Protein AF-0000000084397991 (afdb_homodimer)

Secondary structure (DSSP, 8-state):
--------S--SEEEEEEE-B-TTS-HHHHHHHIIIIIHHHHTTSTTEEEEEEEEBPPGGG--S----SS---EEEEEEES-HHHHHHHHTSHHHHHHHHHHHHHB-TTT-EEEEE----EEESTT-SS------------/--------S--SEEEEEEE-B-TTS-HHHHHHHIIIIIHHHHTTSTTEEEEEEEEBPPGGG--S----SS---EEEEEEES-HHHHHHHHTSHHHHHHHHHHHHHB-TTT-EEEEE----EEESTT-SS------------

Nearest PDB structures (foldseek):
  3hf5-assembly2_C  TM=8.252E-01  e=3.319E-08  Pseudomonas reinekei
  3hfk-assembly1_D  TM=8.299E-01  e=4.250E-08  Pseudomonas reinekei
  3hfk-assembly1_A  TM=8.234E-01  e=8.924E-08  Pseudomonas reinekei
  2ifx-assembly1_A  TM=7.803E-01  e=1.533E-06  Cupriavidus necator
  1r6y-assembly1_A  TM=6.638E-01  e=1.161E-04  Escherichia coli

Solvent-accessible surface area (backbone atoms only — not comparable to full-atom values): 15473 Å² total; per-residue (Å²): 132,80,68,75,63,72,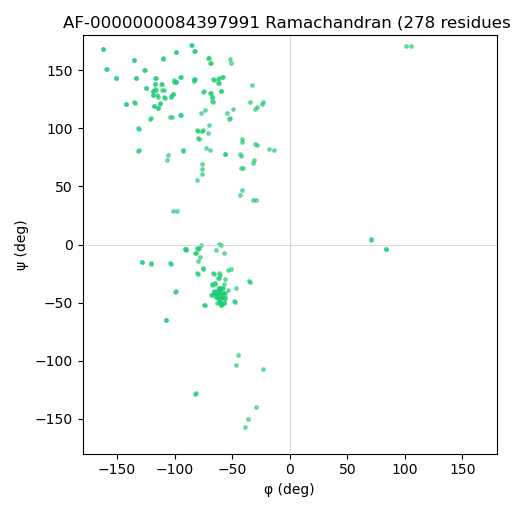62,81,81,76,59,49,32,26,37,37,36,40,33,18,55,24,86,90,50,53,70,68,58,39,49,53,44,46,68,49,58,50,40,60,37,55,76,57,29,55,52,50,41,34,39,36,40,26,45,42,52,58,64,88,72,47,79,74,76,50,48,61,94,67,87,63,43,31,37,34,41,41,30,16,57,24,65,66,34,43,54,52,17,57,72,31,74,45,24,50,53,36,50,55,52,43,61,69,45,29,33,72,90,67,43,26,37,40,54,25,38,80,55,57,53,45,47,50,86,57,49,61,89,69,57,58,57,86,63,74,85,71,72,81,126,131,80,68,76,64,73,68,76,80,73,60,46,31,26,39,37,36,40,33,18,55,24,87,89,49,52,70,67,58,40,49,52,43,47,68,49,57,52,41,59,37,55,77,56,29,55,49,50,40,33,40,37,39,26,45,41,51,60,63,90,70,46,78,75,77,44,49,60,96,67,86,63,42,32,37,35,42,41,30,17,58,24,64,67,35,43,53,51,18,57,71,32,74,44,24,49,52,36,49,55,51,43,61,68,46,30,32,72,89,69,43,29,35,38,53,24,38,78,57,57,57,47,45,50,87,51,52,60,90,69,58,59,57,86,61,79,84,71,73,80,127

Structure (mmCIF, N/CA/C/O backbone):
data_AF-0000000084397991-model_v1
#
loop_
_entity.id
_entity.type
_entity.pdbx_description
1 polymer 'EthD domain-containing protein'
#
loop_
_atom_site.group_PDB
_atom_site.id
_atom_site.type_symbol
_atom_site.label_atom_id
_atom_site.label_alt_id
_atom_site.label_comp_id
_atom_site.label_asym_id
_atom_site.label_entity_id
_atom_site.label_seq_id
_atom_site.pdbx_PDB_ins_code
_atom_site.Cartn_x
_atom_site.Cartn_y
_atom_site.Cartn_z
_atom_site.occupancy
_atom_site.B_iso_or_equiv
_atom_site.auth_seq_id
_atom_site.auth_comp_id
_atom_site.auth_asym_id
_atom_site.auth_atom_id
_atom_site.pdbx_PDB_model_num
ATOM 1 N N . MET A 1 1 ? 15.453 -5.633 -35.094 1 20.33 1 MET A N 1
ATOM 2 C CA . MET A 1 1 ? 14.273 -5.836 -34.25 1 20.33 1 MET A CA 1
ATOM 3 C C . MET A 1 1 ? 14.508 -5.32 -32.844 1 20.33 1 MET A C 1
ATOM 5 O O . MET A 1 1 ? 15.344 -5.855 -32.094 1 20.33 1 MET A O 1
ATOM 9 N N . SER A 1 2 ? 14.648 -4.078 -32.594 1 22.02 2 SER A N 1
ATOM 10 C CA . SER A 1 2 ? 15.133 -3.33 -31.438 1 22.02 2 SER A CA 1
ATOM 11 C C . SER A 1 2 ? 14.344 -3.686 -30.188 1 22.02 2 SER A C 1
ATOM 13 O O . SER A 1 2 ? 13.117 -3.531 -30.141 1 22.02 2 SER A O 1
ATOM 15 N N . PHE A 1 3 ? 14.648 -4.824 -29.609 1 22.44 3 PHE A N 1
ATOM 16 C CA . PHE A 1 3 ? 14.039 -5.254 -28.359 1 22.44 3 PHE A CA 1
ATOM 17 C C . PHE A 1 3 ? 13.922 -4.082 -27.391 1 22.44 3 PHE A C 1
ATOM 19 O O . PHE A 1 3 ? 14.852 -3.281 -27.266 1 22.44 3 PHE A O 1
ATOM 26 N N . LEU A 1 4 ? 12.867 -3.436 -27.516 1 28.11 4 LEU A N 1
ATOM 27 C CA . LEU A 1 4 ? 12.586 -2.385 -26.547 1 28.11 4 LEU A CA 1
ATOM 28 C C . LEU A 1 4 ? 13.18 -2.725 -25.188 1 28.11 4 LEU A C 1
ATOM 30 O O . LEU A 1 4 ? 12.867 -3.764 -24.609 1 28.11 4 LEU A O 1
ATOM 34 N N . THR A 1 5 ? 14.508 -2.627 -25.125 1 29.7 5 THR A N 1
ATOM 35 C CA . THR A 1 5 ? 15.219 -2.791 -23.875 1 29.7 5 THR A CA 1
ATOM 36 C C . THR A 1 5 ? 14.352 -2.342 -22.703 1 29.7 5 THR A C 1
ATOM 38 O O . THR A 1 5 ? 13.484 -1.478 -22.859 1 29.7 5 THR A O 1
ATOM 41 N N . CYS A 1 6 ? 14.031 -3.244 -21.859 1 29.73 6 CYS A N 1
ATOM 42 C CA . CYS A 1 6 ? 13.336 -3.016 -20.609 1 29.73 6 CYS A CA 1
ATOM 43 C C . CYS A 1 6 ? 13.633 -1.623 -20.062 1 29.73 6 CYS A C 1
ATOM 45 O O . CYS A 1 6 ? 14.789 -1.208 -20 1 29.73 6 CYS A O 1
ATOM 47 N N . PRO A 1 7 ? 12.961 -0.542 -20.422 1 35.34 7 PRO A N 1
ATOM 48 C CA . PRO A 1 7 ? 13.344 0.725 -19.797 1 35.34 7 PRO A CA 1
ATOM 49 C C . PRO A 1 7 ? 14.055 0.528 -18.453 1 35.34 7 PRO A C 1
ATOM 51 O O . PRO A 1 7 ? 13.844 -0.481 -17.781 1 35.34 7 PRO A O 1
ATOM 54 N N . PRO A 1 8 ? 15.281 1.007 -18.219 1 42.12 8 PRO A N 1
ATOM 55 C CA . PRO A 1 8 ? 15.938 0.715 -16.938 1 42.12 8 PRO A CA 1
ATOM 56 C C . PRO A 1 8 ? 14.953 0.645 -15.773 1 42.12 8 PRO A C 1
ATOM 58 O O . PRO A 1 8 ? 13.906 1.292 -15.805 1 42.12 8 PRO A O 1
ATOM 61 N N . PRO A 1 9 ? 14.812 -0.376 -15.008 1 48.25 9 PRO A N 1
ATOM 62 C CA . PRO A 1 9 ? 13.844 -0.637 -13.938 1 48.25 9 PRO A CA 1
ATOM 63 C C . PRO A 1 9 ? 13.25 0.644 -13.352 1 48.25 9 PRO A C 1
ATOM 65 O O . PRO A 1 9 ? 12.031 0.821 -13.352 1 48.25 9 PRO A O 1
ATOM 68 N N . ASN A 1 10 ? 13.672 1.154 -11.922 1 56.34 10 ASN A N 1
ATOM 69 C CA . ASN A 1 10 ? 13.047 1.811 -10.781 1 56.34 10 ASN A CA 1
ATOM 70 C C . ASN A 1 10 ? 12.93 3.318 -10.992 1 56.34 10 ASN A C 1
ATOM 72 O O . ASN A 1 10 ? 13.742 4.086 -10.469 1 56.34 10 ASN A O 1
ATOM 76 N N . ARG A 1 11 ? 12.336 3.766 -12.016 1 70.56 11 ARG A N 1
ATOM 77 C CA . ARG A 1 11 ? 12.281 5.203 -12.266 1 70.56 11 ARG A CA 1
ATOM 78 C C . ARG A 1 11 ? 11.719 5.949 -11.062 1 70.56 11 ARG A C 1
ATOM 80 O O . ARG A 1 11 ? 12.188 7.035 -10.719 1 70.56 11 ARG A O 1
ATOM 87 N N . PHE A 1 12 ? 10.805 5.426 -10.477 1 91.5 12 PHE A N 1
ATOM 88 C CA . PHE A 1 12 ? 10.164 6.117 -9.359 1 91.5 12 PHE A CA 1
ATOM 89 C C . PHE A 1 12 ? 10.766 5.684 -8.031 1 91.5 12 PHE A C 1
ATOM 91 O O . PHE A 1 12 ? 11.398 4.629 -7.945 1 91.5 12 PHE A O 1
ATOM 98 N N . PHE A 1 13 ? 10.828 6.602 -7.219 1 92 13 PHE A N 1
ATOM 99 C CA . PHE A 1 13 ? 11.109 6.27 -5.828 1 92 13 PHE A CA 1
ATOM 100 C C . PHE A 1 13 ? 9.82 6.137 -5.031 1 92 13 PHE A C 1
ATOM 102 O O . PHE A 1 13 ? 9.117 7.125 -4.801 1 92 13 PHE A O 1
ATOM 109 N N . THR A 1 14 ? 9.516 4.91 -4.609 1 93.75 14 THR A N 1
ATOM 110 C CA . THR A 1 14 ? 8.219 4.625 -4.004 1 93.75 14 THR A CA 1
ATOM 111 C C . THR A 1 14 ? 8.391 4.137 -2.568 1 93.75 14 THR A C 1
ATOM 113 O O . THR A 1 14 ? 9.234 3.291 -2.291 1 93.75 14 THR A O 1
ATOM 116 N N . LEU A 1 15 ? 7.578 4.738 -1.646 1 93.12 15 LEU A N 1
ATOM 117 C CA . LEU A 1 15 ? 7.551 4.352 -0.24 1 93.12 15 LEU A CA 1
ATOM 118 C C . LEU A 1 15 ? 6.137 3.988 0.197 1 93.12 15 LEU A C 1
ATOM 120 O O . LEU A 1 15 ? 5.176 4.664 -0.175 1 93.12 15 LEU A O 1
ATOM 124 N N . VAL A 1 16 ? 6.078 2.912 0.897 1 93.38 16 VAL A N 1
ATOM 125 C CA . VAL A 1 16 ? 4.867 2.594 1.649 1 93.38 16 VAL A CA 1
ATOM 126 C C . VAL A 1 16 ? 5.082 2.906 3.129 1 93.38 16 VAL A C 1
ATOM 128 O O . VAL A 1 16 ? 6.07 2.469 3.727 1 93.38 16 VAL A O 1
ATOM 131 N N . PHE A 1 17 ? 4.16 3.705 3.723 1 92.88 17 PHE A N 1
ATOM 132 C CA . PHE A 1 17 ? 4.207 4.004 5.148 1 92.88 17 PHE A CA 1
ATOM 133 C C . PHE A 1 17 ? 3.066 3.312 5.883 1 92.88 17 PHE A C 1
ATOM 135 O O . PHE A 1 17 ? 1.923 3.324 5.422 1 92.88 17 PHE A O 1
ATOM 142 N N . ILE A 1 18 ? 3.381 2.695 6.938 1 90.69 18 ILE A N 1
ATOM 143 C CA . ILE A 1 18 ? 2.396 2.211 7.898 1 90.69 18 ILE A CA 1
ATOM 144 C C . ILE A 1 18 ? 2.521 2.992 9.203 1 90.69 18 ILE A C 1
ATOM 146 O O . ILE A 1 18 ? 3.578 2.984 9.844 1 90.69 18 ILE A O 1
ATOM 150 N N . CYS A 1 19 ? 1.4 3.666 9.586 1 92.69 19 CYS A N 1
ATOM 151 C CA . CYS A 1 19 ? 1.533 4.641 10.664 1 92.69 19 CYS A CA 1
ATOM 152 C C . CYS A 1 19 ? 0.538 4.355 11.781 1 92.69 19 CYS A C 1
ATOM 154 O O . CYS A 1 19 ? -0.545 3.82 11.531 1 92.69 19 CYS A O 1
ATOM 156 N N . ARG A 1 20 ? 0.96 4.707 12.883 1 92 20 ARG A N 1
ATOM 157 C CA . ARG A 1 20 ? 0.127 4.652 14.086 1 92 20 ARG A CA 1
ATOM 158 C C . ARG A 1 20 ? -0.216 6.055 14.578 1 92 20 ARG A C 1
ATOM 160 O O . ARG A 1 20 ? 0.647 6.938 14.609 1 92 20 ARG A O 1
ATOM 167 N N . ARG A 1 21 ? -1.398 6.227 14.969 1 96.56 21 ARG A N 1
ATOM 168 C CA . ARG A 1 21 ? -1.838 7.535 15.438 1 96.56 21 ARG A CA 1
ATOM 169 C C . ARG A 1 21 ? -1.184 7.891 16.766 1 96.56 21 ARG A C 1
ATOM 171 O O . ARG A 1 21 ? -0.785 7 17.531 1 96.56 21 ARG A O 1
ATOM 178 N N . GLN A 1 22 ? -1.095 9.211 17.062 1 97.69 22 GLN A N 1
ATOM 179 C CA . GLN A 1 22 ? -0.738 9.68 18.391 1 97.69 22 GLN A CA 1
ATOM 180 C C . GLN A 1 22 ? -1.722 9.156 19.438 1 97.69 22 GLN A C 1
ATOM 182 O O . GLN A 1 22 ? -2.928 9.102 19.188 1 97.69 22 GLN A O 1
ATOM 187 N N .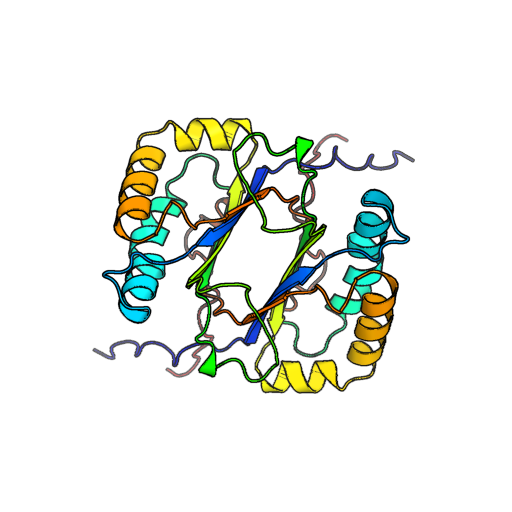 PRO A 1 23 ? -1.22 8.844 20.625 1 95.38 23 PRO A N 1
ATOM 188 C CA . PRO A 1 23 ? -2.074 8.242 21.656 1 95.38 23 PRO A CA 1
ATOM 189 C C . PRO A 1 23 ? -3.23 9.156 22.062 1 95.38 23 PRO A C 1
ATOM 191 O O . PRO A 1 23 ? -4.27 8.672 22.516 1 95.38 23 PRO A O 1
ATOM 194 N N . HIS A 1 24 ? -3.082 10.414 21.891 1 97.19 24 HIS A N 1
ATOM 195 C CA . HIS A 1 24 ? -4.117 11.328 22.359 1 97.19 24 HIS A CA 1
ATOM 196 C C . HIS A 1 24 ? -5.254 11.438 21.344 1 97.19 24 HIS A C 1
ATOM 198 O O . HIS A 1 24 ? -6.285 12.047 21.641 1 97.19 24 HIS A O 1
ATOM 204 N N . LEU A 1 25 ? -5.133 10.898 20.234 1 97.62 25 LEU A N 1
ATOM 205 C CA . LEU A 1 25 ? -6.18 10.891 19.219 1 97.62 25 LEU A CA 1
ATOM 206 C C . LEU A 1 25 ? -6.914 9.555 19.203 1 97.62 25 LEU A C 1
ATOM 208 O O . LEU A 1 25 ? -6.301 8.5 19.359 1 97.62 25 LEU A O 1
ATOM 212 N N . ASN A 1 26 ? -8.188 9.617 19.016 1 95 26 ASN A N 1
ATOM 213 C CA . ASN A 1 26 ? -8.875 8.383 18.656 1 95 26 ASN A CA 1
ATOM 214 C C . ASN A 1 26 ? -8.828 8.133 17.156 1 95 26 ASN A C 1
ATOM 216 O O . ASN A 1 26 ? -8.367 8.984 16.391 1 95 26 ASN A O 1
ATOM 220 N N . LYS A 1 27 ? -9.25 7 16.781 1 93 27 LYS A N 1
ATOM 221 C CA . LYS A 1 27 ? -9.109 6.57 15.398 1 93 27 LYS A CA 1
ATOM 222 C C . LYS A 1 27 ? -9.859 7.504 14.453 1 93 27 LYS A C 1
ATOM 224 O O . LYS A 1 27 ? -9.359 7.844 13.383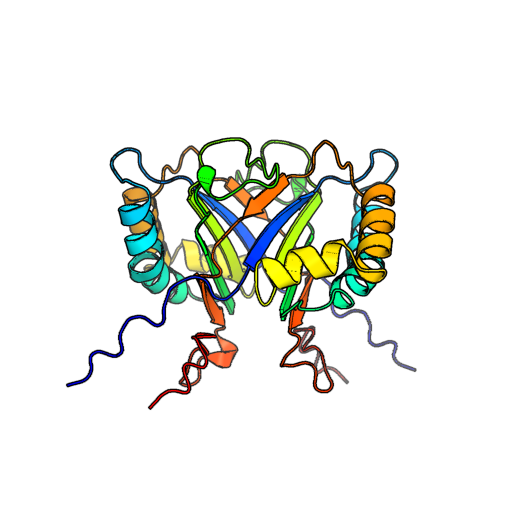 1 93 27 LYS A O 1
ATOM 229 N N . GLU A 1 28 ? -11.078 7.91 14.82 1 94.31 28 GLU A N 1
ATOM 230 C CA . GLU A 1 28 ? -11.883 8.789 13.977 1 94.31 28 GLU A CA 1
ATOM 231 C C . GLU A 1 28 ? -11.211 10.141 13.781 1 94.31 28 GLU A C 1
ATOM 233 O O . GLU A 1 28 ? -11.156 10.664 12.672 1 94.31 28 GLU A O 1
ATOM 238 N N . GLU A 1 29 ? -10.703 10.672 14.859 1 97.31 29 GLU A N 1
ATOM 239 C CA . GLU A 1 29 ? -9.992 11.945 14.797 1 97.31 29 GLU A CA 1
ATOM 240 C C . GLU A 1 29 ? -8.758 11.844 13.906 1 97.31 29 GLU A C 1
ATOM 242 O O . GLU A 1 29 ? -8.492 12.734 13.102 1 97.31 29 GLU A O 1
ATOM 247 N N . TYR A 1 30 ? -8.062 10.797 14.125 1 97.31 30 TYR A N 1
ATOM 248 C CA . TYR A 1 30 ? -6.879 10.57 13.312 1 97.31 30 TYR A CA 1
ATOM 249 C C . TYR A 1 30 ? -7.238 10.477 11.836 1 97.31 30 TYR A C 1
ATOM 251 O O . TYR A 1 30 ? -6.652 11.164 11 1 97.31 30 TYR A O 1
ATOM 259 N N . HIS A 1 31 ? -8.203 9.648 11.484 1 96.69 31 HIS A N 1
ATOM 260 C CA . HIS A 1 31 ? -8.57 9.43 10.086 1 96.69 31 HIS A CA 1
ATOM 261 C C . HIS A 1 31 ? -9.062 10.727 9.438 1 96.69 31 HIS A C 1
ATOM 263 O O . HIS A 1 31 ? -8.742 11 8.281 1 96.69 31 HIS A O 1
ATOM 269 N N . GLU A 1 32 ? -9.859 11.477 10.188 1 97.38 32 GLU A N 1
ATOM 270 C CA . GLU A 1 32 ? -10.344 12.734 9.633 1 97.38 32 GLU A CA 1
ATOM 271 C C . GLU A 1 32 ? -9.188 13.664 9.273 1 97.38 32 GLU A C 1
ATOM 273 O O . GLU A 1 32 ? -9.141 14.211 8.172 1 97.38 32 GLU A O 1
ATOM 278 N N . HIS A 1 33 ? -8.32 13.867 10.227 1 98.38 33 HIS A N 1
ATOM 279 C CA . HIS A 1 33 ? -7.156 14.719 9.992 1 98.38 33 HIS A CA 1
ATOM 280 C C . HIS A 1 33 ? -6.281 14.164 8.875 1 98.38 33 HIS A C 1
ATOM 282 O O . HIS A 1 33 ? -5.816 14.914 8.008 1 98.38 33 HIS A O 1
ATOM 288 N N . TYR A 1 34 ? -6.059 12.898 8.867 1 98.12 34 TYR A N 1
ATOM 289 C CA . TYR A 1 34 ? -5.25 12.164 7.902 1 98.12 34 TYR A CA 1
ATOM 290 C C . TYR A 1 34 ? -5.785 12.359 6.488 1 98.12 34 TYR A C 1
ATOM 292 O O . TYR A 1 34 ? -5.031 12.695 5.574 1 98.12 34 TYR A O 1
ATOM 300 N N . LEU A 1 35 ? -7.055 12.258 6.293 1 96.38 35 LEU A N 1
ATOM 301 C CA . LEU A 1 35 ? -7.688 12.273 4.977 1 96.38 35 LEU A CA 1
ATOM 302 C C . LEU A 1 35 ? -7.824 13.695 4.453 1 96.38 35 LEU A C 1
ATOM 304 O O . LEU A 1 35 ? -7.887 13.914 3.24 1 96.38 35 LEU A O 1
ATOM 308 N N . LYS A 1 36 ? -7.879 14.633 5.352 1 96.31 36 LYS A N 1
ATOM 309 C CA . LYS A 1 36 ? -8.141 16 4.918 1 96.31 36 LYS A CA 1
ATOM 310 C C . LYS A 1 36 ? -6.879 16.859 5.012 1 96.31 36 LYS A C 1
ATOM 312 O O . LYS A 1 36 ? -6.246 17.156 3.992 1 96.31 36 LYS A O 1
ATOM 317 N N . VAL A 1 37 ? -6.395 17.062 6.215 1 98.44 37 VAL A N 1
ATOM 318 C CA . VAL A 1 37 ? -5.293 17.984 6.445 1 98.44 37 VAL A CA 1
ATOM 319 C C . VAL A 1 37 ? -3.986 17.375 5.957 1 98.44 37 VAL A C 1
ATOM 321 O O . VAL A 1 37 ? -3.236 18 5.207 1 98.44 37 VAL A O 1
ATOM 324 N N . HIS A 1 38 ? -3.693 16.141 6.406 1 98.56 38 HIS A N 1
ATOM 325 C CA . HIS A 1 38 ? -2.447 15.484 6.035 1 98.56 38 HIS A CA 1
ATOM 326 C C . HIS A 1 38 ? -2.357 15.281 4.527 1 98.56 38 HIS A C 1
ATOM 328 O O . HIS A 1 38 ? -1.278 15.398 3.943 1 98.56 38 HIS A O 1
ATOM 334 N N . PHE A 1 39 ? -3.469 14.961 3.932 1 97 39 PHE A N 1
ATOM 335 C CA . PHE A 1 39 ? -3.525 14.82 2.482 1 97 39 PHE A CA 1
ATOM 336 C C . PHE A 1 39 ? -3.07 16.109 1.796 1 97 39 PHE A C 1
ATOM 338 O O . PHE A 1 39 ? -2.209 16.062 0.916 1 97 39 PHE A O 1
ATOM 345 N N . GLN A 1 40 ? -3.617 17.234 2.195 1 97.75 40 GLN A N 1
ATOM 346 C CA . GLN A 1 40 ? -3.312 18.516 1.562 1 97.75 40 GLN A CA 1
ATOM 347 C C . GLN A 1 40 ? -1.83 18.844 1.693 1 97.75 40 GLN A C 1
ATOM 349 O O . GLN A 1 40 ? -1.221 19.359 0.754 1 97.75 40 GLN A O 1
ATOM 354 N N . HIS A 1 41 ? -1.24 18.531 2.812 1 98.44 41 HIS A N 1
ATOM 355 C CA . HIS A 1 41 ? 0.196 18.734 2.967 1 98.44 41 HIS A CA 1
ATOM 356 C C . HIS A 1 41 ? 0.986 17.828 2.037 1 98.44 41 HIS A C 1
ATOM 358 O O . HIS A 1 41 ? 1.954 18.25 1.408 1 98.44 41 HIS A O 1
ATOM 364 N N . SER A 1 42 ? 0.591 16.609 1.906 1 98.25 42 SER A N 1
ATOM 365 C CA . SER A 1 42 ? 1.319 15.594 1.154 1 98.25 42 SER A CA 1
ATOM 366 C C . SER A 1 42 ? 1.36 15.93 -0.333 1 98.25 42 SER A C 1
ATOM 368 O O . SER A 1 42 ? 2.4 15.781 -0.979 1 98.25 42 SER A O 1
ATOM 370 N N . ILE A 1 43 ? 0.277 16.438 -0.907 1 96.12 43 ILE A N 1
ATOM 371 C CA . ILE A 1 43 ? 0.207 16.609 -2.355 1 96.12 43 ILE A CA 1
ATOM 372 C C . ILE A 1 43 ? 0.965 17.859 -2.764 1 96.12 43 ILE A C 1
ATOM 374 O O . ILE A 1 43 ? 1.087 18.156 -3.953 1 96.12 43 ILE A O 1
ATOM 378 N N . GLN A 1 44 ? 1.474 18.594 -1.797 1 97.44 44 GLN A N 1
ATOM 379 C CA . GLN A 1 44 ? 2.279 19.781 -2.084 1 97.44 44 GLN A CA 1
ATOM 380 C C . GLN A 1 44 ? 3.76 19.422 -2.197 1 97.44 44 GLN A C 1
ATOM 382 O O . GLN A 1 44 ? 4.586 20.281 -2.531 1 97.44 44 GLN A O 1
ATOM 387 N N . MET A 1 45 ? 4.105 18.203 -1.945 1 97.69 45 MET A N 1
ATOM 388 C CA . MET A 1 45 ? 5.504 17.781 -1.982 1 97.69 45 MET A CA 1
ATOM 389 C C . MET A 1 45 ? 6.051 17.844 -3.404 1 97.69 45 MET A C 1
ATOM 391 O O . MET A 1 45 ? 5.516 17.203 -4.309 1 97.69 45 MET A O 1
ATOM 395 N N . PRO A 1 46 ? 7.121 18.609 -3.598 1 97.56 46 PRO A N 1
ATOM 396 C CA . PRO A 1 46 ? 7.672 18.656 -4.953 1 97.56 46 PRO A CA 1
ATOM 397 C C . PRO A 1 46 ? 8.156 17.281 -5.438 1 97.56 46 PRO A C 1
ATOM 399 O O . PRO A 1 46 ? 8.719 16.516 -4.656 1 97.56 46 PRO A O 1
ATOM 402 N N . GLY A 1 47 ? 7.867 16.984 -6.742 1 95.75 47 GLY A N 1
ATOM 403 C CA . GLY A 1 47 ? 8.336 15.734 -7.336 1 95.75 47 GLY A CA 1
ATOM 404 C C . GLY A 1 47 ? 7.426 14.562 -7.043 1 95.75 47 GLY A C 1
ATOM 405 O O . GLY A 1 47 ? 7.664 13.445 -7.523 1 95.75 47 GLY A O 1
ATOM 406 N N . LEU A 1 48 ? 6.383 14.789 -6.227 1 96.5 48 LEU A N 1
ATOM 407 C CA . LEU A 1 48 ? 5.414 13.734 -5.961 1 96.5 48 LEU A CA 1
ATOM 408 C C . LEU A 1 48 ? 4.613 13.406 -7.215 1 96.5 48 LEU A C 1
ATOM 410 O O . LEU A 1 48 ? 4.047 14.297 -7.852 1 96.5 48 LEU A O 1
ATOM 414 N N . VAL A 1 49 ? 4.562 12.18 -7.598 1 93.62 49 VAL A N 1
ATOM 415 C CA . VAL A 1 49 ? 3.881 11.711 -8.797 1 93.62 49 VAL A CA 1
ATOM 416 C C . VAL A 1 49 ? 2.512 11.141 -8.43 1 93.62 49 VAL A C 1
ATOM 418 O O . VAL A 1 49 ? 1.524 11.375 -9.133 1 93.62 49 VAL A O 1
ATOM 421 N N . LYS A 1 50 ? 2.449 10.422 -7.344 1 94.5 50 LYS A N 1
ATOM 422 C CA . LYS A 1 50 ? 1.234 9.75 -6.891 1 94.5 50 LYS A CA 1
ATOM 423 C C . LYS A 1 50 ? 1.214 9.617 -5.371 1 94.5 50 LYS A C 1
ATOM 425 O O . LYS A 1 50 ? 2.26 9.438 -4.742 1 94.5 50 LYS A O 1
ATOM 430 N N . TYR A 1 51 ? 0.078 9.75 -4.812 1 96.19 51 TYR A N 1
ATOM 431 C CA . TYR A 1 51 ? -0.153 9.586 -3.381 1 96.19 51 TYR A CA 1
ATOM 432 C C . TYR A 1 51 ? -1.485 8.898 -3.119 1 96.19 51 TYR A C 1
ATOM 434 O O . TYR A 1 51 ? -2.531 9.352 -3.588 1 96.19 51 TYR A O 1
ATOM 442 N N . ILE A 1 52 ? -1.435 7.773 -2.449 1 95.75 52 ILE A N 1
ATOM 443 C CA . ILE A 1 52 ? -2.648 7.051 -2.086 1 95.75 52 ILE A CA 1
ATOM 444 C C . ILE A 1 52 ? -2.758 6.957 -0.566 1 95.75 52 ILE A C 1
ATOM 446 O O . ILE A 1 52 ? -1.807 6.551 0.107 1 95.75 52 ILE A O 1
ATOM 450 N N . GLN A 1 53 ? -3.889 7.328 -0.001 1 96.69 53 GLN A N 1
ATOM 451 C CA . GLN A 1 53 ? -4.191 7.168 1.418 1 96.69 53 GLN A CA 1
ATOM 452 C C . GLN A 1 53 ? -5.098 5.965 1.653 1 96.69 53 GLN A C 1
ATOM 454 O O . GLN A 1 53 ? -6.164 5.855 1.04 1 96.69 53 GLN A O 1
ATOM 459 N N . LEU A 1 54 ? -4.723 5.109 2.572 1 95.06 54 LEU A N 1
ATOM 460 C CA . LEU A 1 54 ? -5.438 3.881 2.904 1 95.06 54 LEU A CA 1
ATOM 461 C C . LEU A 1 54 ? -5.629 3.756 4.41 1 95.06 54 LEU A C 1
ATOM 463 O O . LEU A 1 54 ? -4.898 3.016 5.078 1 95.06 54 LEU A O 1
ATOM 467 N N . PRO A 1 55 ? -6.688 4.484 4.973 1 94.69 55 PRO A N 1
ATOM 468 C CA . PRO A 1 55 ? -6.969 4.324 6.402 1 94.69 55 PRO A CA 1
ATOM 469 C C . PRO A 1 55 ? -7.305 2.881 6.777 1 94.69 55 PRO A C 1
ATOM 471 O O . PRO A 1 55 ? -8.094 2.229 6.094 1 94.69 55 PRO A O 1
ATOM 474 N N . ILE A 1 56 ? -6.641 2.406 7.859 1 91.56 56 ILE A N 1
ATOM 475 C CA . ILE A 1 56 ? -6.863 1.03 8.289 1 91.56 56 ILE A CA 1
ATOM 476 C C . ILE A 1 56 ? -8.219 0.917 8.984 1 91.56 56 ILE A C 1
ATOM 478 O O . ILE A 1 56 ? -8.555 1.739 9.836 1 91.56 56 ILE A O 1
ATOM 482 N N . ARG A 1 57 ? -8.922 -0.103 8.516 1 88.38 57 ARG A N 1
ATOM 483 C CA . ARG A 1 57 ? -10.227 -0.338 9.125 1 88.38 57 ARG A CA 1
ATOM 484 C C . ARG A 1 57 ? -10.078 -0.861 10.547 1 88.38 57 ARG A C 1
ATOM 486 O O . ARG A 1 57 ? -8.992 -1.303 10.945 1 88.38 57 ARG A O 1
ATOM 493 N N . ARG A 1 58 ? -11.07 -0.763 11.32 1 74.19 58 ARG A N 1
ATOM 494 C CA . ARG A 1 58 ? -11.062 -1.31 12.672 1 74.19 58 ARG A CA 1
ATOM 495 C C . ARG A 1 58 ? -11 -2.834 12.648 1 74.19 58 ARG A C 1
ATOM 497 O O . ARG A 1 58 ? -11.484 -3.465 11.711 1 74.19 58 ARG A O 1
ATOM 504 N N . LYS A 1 59 ? -10.242 -3.328 13.625 1 60.91 59 LYS A N 1
ATOM 505 C CA . LYS A 1 59 ? -10.078 -4.773 13.758 1 60.91 59 LYS A CA 1
ATOM 506 C C . LYS A 1 59 ? -11.43 -5.484 13.703 1 60.91 59 LYS A C 1
ATOM 508 O O . LYS A 1 59 ? -11.547 -6.562 13.125 1 60.91 59 LYS A O 1
ATOM 513 N N . GLU A 1 60 ? -12.242 -4.891 14.5 1 56.12 60 GLU A N 1
ATOM 514 C CA . GLU A 1 60 ? -13.562 -5.504 14.594 1 56.12 60 GLU A CA 1
ATOM 515 C C . GLU A 1 60 ? -14.195 -5.676 13.211 1 56.12 60 GLU A C 1
ATOM 517 O O . GLU A 1 60 ? -15.102 -6.492 13.039 1 56.12 60 GLU A O 1
ATOM 522 N N . ASP A 1 61 ? -13.672 -4.871 12.383 1 52.25 61 ASP A N 1
ATOM 523 C CA . ASP A 1 61 ? -14.219 -4.965 11.031 1 52.25 61 ASP A CA 1
ATOM 524 C C . ASP A 1 61 ? -13.648 -6.172 10.289 1 52.25 61 ASP A C 1
ATOM 526 O O . ASP A 1 61 ? -14.125 -6.531 9.211 1 52.25 61 ASP A O 1
ATOM 530 N N . LEU A 1 62 ? -12.633 -6.695 10.977 1 49.31 62 LEU A N 1
ATOM 531 C CA . LEU A 1 62 ? -11.867 -7.648 10.18 1 49.31 62 LEU A CA 1
ATOM 532 C C . LEU A 1 62 ? -12.156 -9.078 10.625 1 49.31 62 LEU A C 1
ATOM 534 O O . LEU A 1 62 ? -11.961 -9.422 11.797 1 49.31 62 LEU A O 1
ATOM 538 N N . SER A 1 63 ? -13.203 -9.625 10.281 1 44.38 63 SER A N 1
ATOM 539 C CA . SER A 1 63 ? -13.477 -11.031 10.57 1 44.38 63 SER A CA 1
ATOM 540 C C . SER A 1 63 ? -12.492 -11.945 9.844 1 44.38 63 SER A C 1
ATOM 542 O O . SER A 1 63 ? -12.5 -13.164 10.047 1 44.38 63 SER A O 1
ATOM 544 N N . LEU A 1 64 ? -11.672 -11.383 9.055 1 46.47 64 LEU A N 1
ATOM 545 C CA . LEU A 1 64 ? -11.164 -12.359 8.102 1 46.47 64 LEU A CA 1
ATOM 546 C C . LEU A 1 64 ? -9.766 -12.828 8.508 1 46.47 64 LEU A C 1
ATOM 548 O O . LEU A 1 64 ? -9.016 -13.336 7.668 1 46.47 64 LEU A O 1
ATOM 552 N N . GLY A 1 65 ? -9.422 -12.82 9.844 1 46.25 65 GLY A N 1
ATOM 553 C CA . GLY A 1 65 ? -8.109 -13.32 10.203 1 46.25 65 GLY A CA 1
ATOM 554 C C . GLY A 1 65 ? -6.98 -12.398 9.773 1 46.25 65 GLY A C 1
ATOM 555 O O . GLY A 1 65 ? -5.82 -12.812 9.711 1 46.25 65 GLY A O 1
ATOM 556 N N . LEU A 1 66 ? -7.352 -11.312 9.242 1 46.88 66 LEU A N 1
ATOM 557 C CA . LEU A 1 66 ? -6.387 -10.32 8.789 1 46.88 66 LEU A CA 1
ATOM 558 C C . LEU A 1 66 ? -5.699 -9.656 9.977 1 46.88 66 LEU A C 1
ATOM 560 O O . LEU A 1 66 ? -6.32 -9.43 11.016 1 46.88 66 LEU A O 1
ATOM 564 N N . SER A 1 67 ? -4.32 -10.094 10.312 1 50.84 67 SER A N 1
ATOM 565 C CA . SER A 1 67 ? -3.639 -9.523 11.469 1 50.84 67 SER A CA 1
ATOM 566 C C . SER A 1 67 ? -2.602 -8.492 11.039 1 50.84 67 SER A C 1
ATOM 568 O O . SER A 1 67 ? -2.055 -8.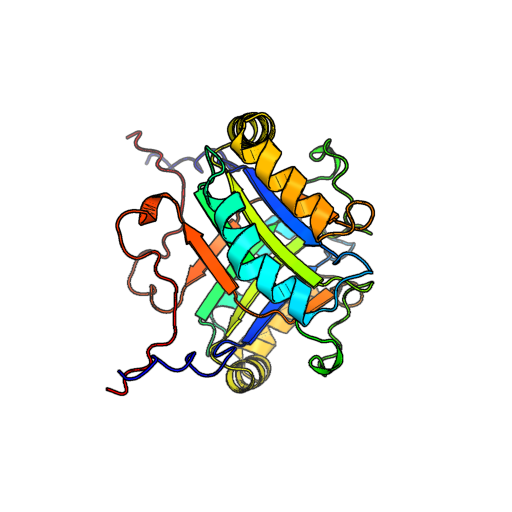57 9.938 1 50.84 67 SER A O 1
ATOM 570 N N . LEU A 1 68 ? -2.74 -7.23 11.25 1 54.66 68 LEU A N 1
ATOM 571 C CA . LEU A 1 68 ? -1.569 -6.363 11.32 1 54.66 68 LEU A CA 1
ATOM 572 C C . LEU A 1 68 ? -0.867 -6.504 12.664 1 54.66 68 LEU A C 1
ATOM 574 O O . LEU A 1 68 ? -1.521 -6.555 13.711 1 54.66 68 LEU A O 1
ATOM 578 N N . PRO A 1 69 ? 0.443 -7.117 12.516 1 53.06 69 PRO A N 1
ATOM 579 C CA . PRO A 1 69 ? 1.087 -7.012 13.828 1 53.06 69 PRO A CA 1
ATOM 580 C C . PRO A 1 69 ? 1.119 -5.582 14.359 1 53.06 69 PRO A C 1
ATOM 582 O O . PRO A 1 69 ? 1.589 -4.676 13.672 1 53.06 69 PRO A O 1
ATOM 585 N N . GLY A 1 70 ? 0.36 -5.363 15.469 1 60.28 70 GLY A N 1
ATOM 586 C CA . GLY A 1 70 ? 0.389 -4.105 16.203 1 60.28 70 GLY A CA 1
ATOM 587 C C . GLY A 1 70 ? -0.788 -3.203 15.883 1 60.28 70 GLY A C 1
ATOM 588 O O . GLY A 1 70 ? -1.637 -3.549 15.062 1 60.28 70 GLY A O 1
ATOM 589 N N . ASP A 1 71 ? -0.984 -2.109 16.625 1 79.06 71 ASP A N 1
ATOM 590 C CA . ASP A 1 71 ? -2.086 -1.162 16.484 1 79.06 71 ASP A CA 1
ATOM 591 C C . ASP A 1 71 ? -1.698 -0.002 15.57 1 79.06 71 ASP A C 1
ATOM 593 O O . ASP A 1 71 ? -1.139 0.997 16.031 1 79.06 71 ASP A O 1
ATOM 597 N N . TYR A 1 72 ? -1.787 -0.275 14.172 1 89.31 72 TYR A N 1
ATOM 598 C CA . TYR A 1 72 ? -1.552 0.786 13.203 1 89.31 72 TYR A CA 1
ATOM 599 C C . TYR A 1 72 ? -2.867 1.363 12.695 1 89.31 72 TYR A C 1
ATOM 601 O O . TYR A 1 72 ? -3.928 0.759 12.875 1 89.31 72 TYR A O 1
ATOM 609 N N . ASP A 1 73 ? -2.736 2.547 12.031 1 92.56 73 ASP A N 1
ATOM 610 C CA . ASP A 1 73 ? -3.977 3.266 11.758 1 92.56 73 ASP A CA 1
ATOM 611 C C . ASP A 1 73 ? -4.078 3.641 10.281 1 92.56 73 ASP A C 1
ATOM 613 O O . ASP A 1 73 ? -5.16 3.969 9.789 1 92.56 73 ASP A O 1
ATOM 617 N N . SER A 1 74 ? -2.982 3.568 9.547 1 94.12 74 SER A N 1
ATOM 618 C CA . SER A 1 74 ? -3.059 3.928 8.133 1 94.12 74 SER A CA 1
ATOM 619 C C . SER A 1 74 ? -1.901 3.322 7.344 1 94.12 74 SER A C 1
ATOM 621 O O . SER A 1 74 ? -0.84 3.043 7.906 1 94.12 74 SER A O 1
ATOM 623 N N . VAL A 1 75 ? -2.168 3.08 6.113 1 93.88 75 VAL A N 1
ATOM 624 C CA . VAL A 1 75 ? -1.167 2.785 5.094 1 93.88 75 VAL A CA 1
ATOM 625 C C . VAL A 1 75 ? -1.184 3.875 4.023 1 93.88 75 VAL A C 1
ATOM 627 O O . VAL A 1 75 ? -2.252 4.328 3.604 1 93.88 75 VAL A O 1
ATOM 630 N N . SER A 1 76 ? -0.041 4.309 3.576 1 97 76 SER A N 1
ATOM 631 C CA . SER A 1 76 ? 0.08 5.293 2.51 1 97 76 SER A CA 1
ATOM 632 C C . SER A 1 76 ? 1.11 4.863 1.472 1 97 76 SER A C 1
ATOM 634 O O . SER A 1 76 ? 2.143 4.281 1.817 1 97 76 SER A O 1
ATOM 636 N N . VAL A 1 77 ? 0.833 5.16 0.237 1 96.94 77 VAL A N 1
ATOM 637 C CA . VAL A 1 77 ? 1.788 4.949 -0.846 1 96.94 77 VAL A CA 1
ATOM 638 C C . VAL A 1 77 ? 2.201 6.293 -1.44 1 96.94 77 VAL A C 1
ATOM 640 O O . VAL A 1 77 ? 1.357 7.047 -1.937 1 96.94 77 VAL A O 1
ATOM 643 N N . TYR A 1 78 ? 3.48 6.609 -1.329 1 96.38 78 TYR A N 1
ATOM 644 C CA . TYR A 1 78 ? 4.074 7.793 -1.941 1 96.38 78 TYR A CA 1
ATOM 645 C C . TYR A 1 78 ? 4.969 7.41 -3.115 1 96.38 78 TYR A C 1
ATOM 647 O O . TYR A 1 78 ? 5.871 6.582 -2.971 1 96.38 78 TYR A O 1
ATOM 655 N N . VAL A 1 79 ? 4.711 8.008 -4.266 1 95 79 VAL A N 1
ATOM 656 C CA . VAL A 1 79 ? 5.535 7.797 -5.453 1 95 79 VAL A CA 1
ATOM 657 C C . VAL A 1 79 ? 6.176 9.117 -5.875 1 95 79 VAL A C 1
ATOM 659 O O . VAL A 1 79 ? 5.477 10.086 -6.176 1 95 79 VAL A O 1
ATOM 662 N N . TYR A 1 80 ? 7.43 9.164 -5.875 1 94.75 80 TYR A N 1
ATOM 663 C CA . TYR A 1 80 ? 8.18 10.336 -6.316 1 94.75 80 TYR A CA 1
ATOM 664 C C . TYR A 1 80 ? 8.906 10.055 -7.629 1 94.75 80 TYR A C 1
ATOM 666 O O . TYR A 1 80 ? 9.203 8.898 -7.949 1 94.75 80 TYR A O 1
ATOM 674 N N . GLU A 1 81 ? 9.25 11.055 -8.289 1 92.88 81 GLU A N 1
ATOM 675 C CA . GLU A 1 81 ? 9.906 10.984 -9.586 1 92.88 81 GLU A CA 1
ATOM 676 C C . GLU A 1 81 ? 11.242 10.25 -9.5 1 92.88 81 GLU A C 1
ATOM 678 O O . GLU A 1 81 ? 11.672 9.609 -10.461 1 92.88 81 GLU A O 1
ATOM 683 N N . SER A 1 82 ? 11.922 10.453 -8.453 1 90.81 82 SER A N 1
ATOM 684 C CA . SER A 1 82 ? 13.234 9.867 -8.211 1 90.81 82 SER A CA 1
ATOM 685 C C . SER A 1 82 ? 13.602 9.93 -6.73 1 90.81 82 SER A C 1
ATOM 687 O O . SER A 1 82 ? 12.898 10.57 -5.938 1 90.81 82 SER A O 1
ATOM 689 N N . ALA A 1 83 ? 14.688 9.188 -6.355 1 90.31 83 ALA A N 1
ATOM 690 C CA . ALA A 1 83 ? 15.203 9.281 -4.992 1 90.31 83 ALA A CA 1
ATOM 691 C C . ALA A 1 83 ? 15.664 10.703 -4.68 1 90.31 83 ALA A C 1
ATOM 693 O O . ALA A 1 83 ? 15.469 11.195 -3.564 1 90.31 83 ALA A O 1
ATOM 694 N N . GLU A 1 84 ? 16.25 11.359 -5.66 1 92.44 84 GLU A N 1
ATOM 695 C CA . GLU A 1 84 ? 16.703 12.742 -5.48 1 92.44 84 GLU A CA 1
ATOM 696 C C . GLU A 1 84 ? 15.531 13.68 -5.258 1 92.44 84 GLU A C 1
ATOM 698 O O . GLU A 1 84 ? 15.609 14.594 -4.434 1 92.44 84 GLU A O 1
ATOM 703 N N . ALA A 1 85 ? 14.5 13.453 -6.008 1 93.88 85 ALA A N 1
ATOM 704 C CA . ALA A 1 85 ? 13.305 14.273 -5.848 1 93.88 85 ALA A CA 1
ATOM 705 C C . ALA A 1 85 ? 12.719 14.117 -4.449 1 93.88 85 ALA A C 1
ATOM 707 O O . ALA A 1 85 ? 12.258 15.094 -3.85 1 93.88 85 ALA A O 1
ATOM 708 N N . TYR A 1 86 ? 12.734 12.898 -3.969 1 93.62 86 TYR A N 1
ATOM 709 C CA . TYR A 1 86 ? 12.258 12.648 -2.613 1 93.62 86 TYR A CA 1
ATOM 710 C C . TYR A 1 86 ? 13.086 13.414 -1.593 1 93.62 86 TYR A C 1
ATOM 712 O O . TYR A 1 86 ? 12.539 14.094 -0.717 1 93.62 86 TYR A O 1
ATOM 720 N N . GLN A 1 87 ? 14.344 13.305 -1.692 1 94 87 GLN A N 1
ATOM 721 C CA . GLN A 1 87 ? 15.219 13.992 -0.754 1 94 87 GLN A CA 1
ATOM 722 C C . GLN A 1 87 ? 15.008 15.5 -0.806 1 94 87 GLN A C 1
ATOM 724 O O . GLN A 1 87 ? 14.938 16.156 0.235 1 94 87 GLN A O 1
ATOM 729 N N . ALA A 1 88 ? 14.93 16.047 -2.021 1 96.56 88 ALA A N 1
ATOM 730 C CA . ALA A 1 88 ? 14.672 17.469 -2.182 1 96.56 88 ALA A CA 1
ATOM 731 C C . ALA A 1 88 ? 13.344 17.859 -1.552 1 96.56 88 ALA A C 1
ATOM 733 O O . ALA A 1 88 ? 13.227 18.938 -0.946 1 96.56 88 ALA A O 1
ATOM 734 N N . ALA A 1 89 ? 12.367 17.031 -1.758 1 97.38 89 ALA A N 1
ATOM 735 C CA . ALA A 1 89 ? 11.055 17.297 -1.183 1 97.38 89 ALA A CA 1
ATOM 736 C C . ALA A 1 89 ? 11.117 17.344 0.341 1 97.38 89 ALA A C 1
ATOM 738 O O . ALA A 1 89 ? 10.555 18.234 0.965 1 97.38 89 ALA A O 1
ATOM 739 N N . MET A 1 90 ? 11.781 16.391 0.918 1 96.38 90 MET A N 1
ATOM 740 C CA . MET A 1 90 ? 11.891 16.312 2.373 1 96.38 90 MET A CA 1
ATOM 741 C C . MET A 1 90 ? 12.609 17.531 2.93 1 96.38 90 MET A C 1
ATOM 743 O O . MET A 1 90 ? 12.312 17.984 4.039 1 96.38 90 MET A O 1
ATOM 747 N N . ASP A 1 91 ? 13.477 18.109 2.148 1 97.31 91 ASP A N 1
ATOM 748 C CA . ASP A 1 91 ? 14.258 19.266 2.582 1 97.31 91 ASP A CA 1
ATOM 749 C C . ASP A 1 91 ? 13.539 20.562 2.24 1 97.31 91 ASP A C 1
ATOM 751 O O . ASP A 1 91 ? 14.016 21.656 2.576 1 97.31 91 ASP A O 1
ATOM 755 N N . SER A 1 92 ? 12.469 20.594 1.609 1 98.44 92 SER A N 1
ATOM 756 C CA . SER A 1 92 ? 11.727 21.766 1.158 1 98.44 92 SER A CA 1
ATOM 757 C C . SER A 1 92 ? 10.852 22.328 2.273 1 98.44 92 SER A C 1
ATOM 759 O O . SER A 1 92 ? 10.633 21.672 3.293 1 98.44 92 SER A O 1
ATOM 761 N N . PRO A 1 93 ? 10.344 23.547 2.07 1 98.56 93 PRO A N 1
ATOM 762 C CA . PRO A 1 93 ? 9.352 24.062 3.014 1 98.56 93 PRO A CA 1
ATOM 763 C C . PRO A 1 93 ? 8.117 23.188 3.129 1 98.56 93 PRO A C 1
ATOM 765 O O . PRO A 1 93 ? 7.598 22.984 4.23 1 98.56 93 PRO A O 1
ATOM 768 N N . ALA A 1 94 ? 7.652 22.594 2.014 1 98.56 94 ALA A N 1
ATOM 769 C CA . ALA A 1 94 ? 6.516 21.672 2.041 1 98.56 94 ALA A CA 1
ATOM 770 C C . ALA A 1 94 ? 6.828 20.453 2.891 1 98.56 94 ALA A C 1
ATOM 772 O O . ALA A 1 94 ? 5.969 19.969 3.639 1 98.56 94 ALA A O 1
ATOM 773 N N . GLY A 1 95 ? 8.031 19.969 2.756 1 98.56 95 GLY A N 1
ATOM 774 C CA . GLY A 1 95 ? 8.445 18.828 3.564 1 98.56 95 GLY A CA 1
ATOM 775 C C . GLY A 1 95 ? 8.438 19.125 5.055 1 98.56 95 GLY A C 1
ATOM 776 O O . GLY A 1 95 ? 8.047 18.266 5.855 1 98.56 95 GLY A O 1
ATOM 777 N N . ALA A 1 96 ? 8.898 20.344 5.41 1 98.44 96 ALA A N 1
ATOM 778 C CA . ALA A 1 96 ? 8.883 20.75 6.816 1 98.44 96 ALA A CA 1
ATOM 779 C C . ALA A 1 96 ? 7.457 20.781 7.363 1 98.44 96 ALA A C 1
ATOM 781 O O . ALA A 1 96 ? 7.203 20.312 8.477 1 98.44 96 ALA A O 1
ATOM 782 N N . LEU A 1 97 ? 6.555 21.266 6.59 1 98.62 97 LEU A N 1
ATOM 783 C CA . LEU A 1 97 ? 5.156 21.344 7.008 1 98.62 97 LEU A CA 1
ATOM 784 C C . LEU A 1 97 ? 4.547 19.953 7.152 1 98.62 97 LEU A C 1
ATOM 786 O O . LEU A 1 97 ? 3.793 19.703 8.094 1 98.62 97 LEU A O 1
ATOM 790 N N . LEU A 1 98 ? 4.82 19.062 6.203 1 98.62 98 LEU A N 1
ATOM 791 C CA . LEU A 1 98 ? 4.312 17.703 6.281 1 98.62 98 LEU A CA 1
ATOM 792 C C . LEU A 1 98 ? 4.852 16.984 7.52 1 98.62 98 LEU A C 1
ATOM 794 O O . LEU A 1 98 ? 4.113 16.266 8.203 1 98.62 98 LEU A O 1
ATOM 798 N N . GLN A 1 99 ? 6.109 17.188 7.77 1 97.94 99 GLN A N 1
ATOM 799 C CA . GLN A 1 99 ? 6.707 16.562 8.945 1 97.94 99 GLN A CA 1
ATOM 800 C C . GLN A 1 99 ? 6.07 17.094 10.234 1 97.94 99 GLN A C 1
ATOM 802 O O . GLN A 1 99 ? 5.797 16.312 11.156 1 97.94 99 GLN A O 1
ATOM 807 N N . GLU A 1 100 ? 5.91 18.391 10.297 1 98.5 100 GLU A N 1
ATOM 808 C CA . GLU A 1 100 ? 5.258 18.969 11.469 1 98.5 100 GLU A CA 1
ATOM 809 C C . GLU A 1 100 ? 3.873 18.359 11.688 1 98.5 100 GLU A C 1
ATOM 811 O O . GLU A 1 100 ? 3.502 18.047 12.82 1 98.5 100 GLU A O 1
ATOM 816 N N . ASP A 1 101 ? 3.156 18.266 10.617 1 98.81 101 ASP A N 1
ATOM 817 C CA . ASP A 1 101 ? 1.829 17.672 10.703 1 98.81 101 ASP A CA 1
ATOM 818 C C . ASP A 1 101 ? 1.914 16.219 11.148 1 98.81 101 ASP A C 1
ATOM 820 O O . ASP A 1 101 ? 1.11 15.758 11.961 1 98.81 101 ASP A O 1
ATOM 824 N N . SER A 1 102 ? 2.824 15.414 10.578 1 98.44 102 SER A N 1
ATOM 825 C CA . SER A 1 102 ? 3.004 14.008 10.922 1 98.44 102 SER A CA 1
ATOM 826 C C . SER A 1 102 ? 3.291 13.836 12.406 1 98.44 102 SER A C 1
ATOM 828 O O . SER A 1 102 ? 2.707 12.969 13.062 1 98.44 102 SER A O 1
ATOM 830 N N . VAL A 1 103 ? 4.113 14.695 12.938 1 98 103 VAL A N 1
ATOM 831 C CA . VAL A 1 103 ? 4.469 14.625 14.352 1 98 103 VAL A CA 1
ATOM 832 C C . VAL A 1 103 ? 3.232 14.891 15.211 1 98 103 VAL A C 1
ATOM 834 O O . VAL A 1 103 ? 3.074 14.305 16.281 1 98 103 VAL A O 1
ATOM 837 N N . LYS A 1 104 ? 2.404 15.711 14.719 1 98.38 104 LYS A N 1
ATOM 838 C CA . LYS A 1 104 ? 1.191 16.062 15.453 1 98.38 104 LYS A CA 1
ATOM 839 C C . LYS A 1 104 ? 0.239 14.875 15.547 1 98.38 104 LYS A C 1
ATOM 841 O O . LYS A 1 104 ? -0.42 14.688 16.578 1 98.38 104 LYS A O 1
ATOM 846 N N . ILE A 1 105 ? 0.158 14.023 14.547 1 98.69 105 ILE A N 1
ATOM 847 C CA . ILE A 1 105 ? -0.965 13.086 14.531 1 98.69 105 ILE A CA 1
ATOM 848 C C . ILE A 1 105 ? -0.445 11.656 14.547 1 98.69 105 ILE A C 1
ATOM 850 O O . ILE A 1 105 ? -1.201 10.719 14.812 1 98.69 105 ILE A O 1
ATOM 854 N N . MET A 1 106 ? 0.792 11.438 14.266 1 97.44 106 MET A N 1
ATOM 855 C CA . MET A 1 106 ? 1.325 10.086 14.164 1 97.44 106 MET A CA 1
ATOM 856 C C . MET A 1 106 ? 2.387 9.828 15.227 1 97.44 106 MET A C 1
ATOM 858 O O . MET A 1 106 ? 3.168 10.727 15.555 1 97.44 106 MET A O 1
ATOM 862 N N . ASP A 1 107 ? 2.441 8.656 15.766 1 94 107 ASP A N 1
ATOM 863 C CA . ASP A 1 107 ? 3.531 8.18 16.609 1 94 107 ASP A CA 1
ATOM 864 C C . ASP A 1 107 ? 4.762 7.832 15.781 1 94 107 ASP A C 1
ATOM 866 O O . ASP A 1 107 ? 4.895 6.707 15.305 1 94 107 ASP A O 1
ATOM 870 N N . MET A 1 108 ? 5.676 8.75 15.734 1 93.06 108 MET A N 1
ATOM 871 C CA . MET A 1 108 ? 6.793 8.656 14.797 1 93.06 108 MET A CA 1
ATOM 872 C C . MET A 1 108 ? 7.699 7.48 15.156 1 93.06 108 MET A C 1
ATOM 874 O O . MET A 1 108 ? 8.344 6.898 14.281 1 93.06 108 MET A O 1
ATOM 878 N N . ALA A 1 109 ? 7.727 7.059 16.344 1 86.88 109 ALA A N 1
ATOM 879 C CA . ALA A 1 109 ? 8.586 5.969 16.812 1 86.88 109 ALA A CA 1
ATOM 880 C C . ALA A 1 109 ? 8.039 4.617 16.359 1 86.88 109 ALA A C 1
ATOM 882 O O . ALA A 1 109 ? 8.766 3.621 16.344 1 86.88 109 ALA A O 1
ATOM 883 N N . LYS A 1 110 ? 6.789 4.59 16.047 1 86 110 LYS A N 1
ATOM 884 C CA . LYS A 1 110 ? 6.148 3.328 15.672 1 86 110 LYS A CA 1
ATOM 885 C C . LYS A 1 110 ? 5.949 3.23 14.164 1 86 110 LYS A C 1
ATOM 887 O O . LYS A 1 110 ? 5.676 2.15 13.641 1 86 110 LYS A O 1
ATOM 892 N N . ASN A 1 111 ? 6.035 4.332 13.469 1 88.5 111 ASN A N 1
ATOM 893 C CA . ASN A 1 111 ? 5.82 4.348 12.023 1 88.5 111 ASN A CA 1
ATOM 894 C C . ASN A 1 111 ? 6.836 3.477 11.297 1 88.5 111 ASN A C 1
ATOM 896 O O . ASN A 1 111 ? 8.008 3.418 11.688 1 88.5 111 ASN A O 1
ATOM 900 N N . VAL A 1 112 ? 6.316 2.852 10.258 1 85.31 112 VAL A N 1
ATOM 901 C CA . VAL A 1 112 ? 7.145 2 9.414 1 85.31 112 VAL A CA 1
ATOM 902 C C . VAL A 1 112 ? 7.188 2.566 7.992 1 85.31 112 VAL A C 1
ATOM 904 O O . VAL A 1 112 ? 6.16 2.992 7.457 1 85.31 112 VAL A O 1
ATOM 907 N N . ALA A 1 113 ? 8.359 2.625 7.457 1 88.06 113 ALA A N 1
ATOM 908 C CA . ALA A 1 113 ? 8.562 2.99 6.059 1 88.06 113 ALA A CA 1
ATOM 909 C C . ALA A 1 113 ? 9.148 1.823 5.266 1 88.06 113 ALA A C 1
ATOM 911 O O . ALA A 1 113 ? 10.188 1.27 5.637 1 88.06 113 ALA A O 1
ATOM 912 N N . ILE A 1 114 ? 8.508 1.512 4.168 1 88 114 ILE A N 1
ATOM 913 C CA . ILE A 1 114 ? 8.922 0.371 3.361 1 88 114 ILE A CA 1
ATOM 914 C C . ILE A 1 114 ? 9.266 0.837 1.946 1 88 114 ILE A C 1
ATOM 916 O O . ILE A 1 114 ? 8.367 1.165 1.164 1 88 114 ILE A O 1
ATOM 920 N N . PRO A 1 115 ? 10.555 0.836 1.616 1 90.62 115 PRO A N 1
ATOM 921 C CA . PRO A 1 115 ? 10.875 1.123 0.215 1 90.62 115 PRO A CA 1
ATOM 922 C C . PRO A 1 115 ? 10.43 0.008 -0.73 1 90.62 115 PRO A C 1
ATOM 924 O O . PRO A 1 115 ? 10.734 -1.163 -0.495 1 90.62 115 PRO A O 1
ATOM 927 N N . VAL A 1 116 ? 9.758 0.401 -1.733 1 91.5 116 VAL A N 1
ATOM 928 C CA . VAL A 1 116 ? 9.234 -0.569 -2.689 1 91.5 116 VAL A CA 1
ATOM 929 C C . VAL A 1 116 ? 9.492 -0.084 -4.113 1 91.5 116 VAL A C 1
ATOM 931 O O . VAL A 1 116 ? 9.828 1.084 -4.324 1 91.5 116 VAL A O 1
ATOM 934 N N . TYR A 1 117 ? 9.469 -1.044 -5.027 1 91.12 117 TYR A N 1
ATOM 935 C CA . TYR A 1 117 ? 9.297 -0.684 -6.43 1 91.12 117 TYR A CA 1
ATOM 936 C C . TYR A 1 117 ? 7.824 -0.492 -6.766 1 91.12 117 TYR A C 1
ATOM 938 O O . TYR A 1 117 ? 6.957 -1.143 -6.18 1 91.12 117 TYR A O 1
ATOM 946 N N . TYR A 1 118 ? 7.59 0.486 -7.594 1 92.94 118 TYR A N 1
ATOM 947 C CA . TYR A 1 118 ? 6.238 0.572 -8.141 1 92.94 118 TYR A CA 1
ATOM 948 C C . TYR A 1 118 ? 6.051 -0.406 -9.289 1 92.94 118 TYR A C 1
ATOM 950 O O . TYR A 1 118 ? 6.395 -0.098 -10.438 1 92.94 118 TYR A O 1
ATOM 958 N N . GLY A 1 119 ? 5.48 -1.498 -8.969 1 91.38 119 GLY A N 1
ATOM 959 C CA . GLY A 1 119 ? 5.352 -2.564 -9.945 1 91.38 119 GLY A CA 1
ATOM 960 C C . GLY A 1 119 ? 4.172 -2.375 -10.883 1 91.38 119 GLY A C 1
ATOM 961 O O . GLY A 1 119 ? 4.031 -1.323 -11.508 1 91.38 119 GLY A O 1
ATOM 962 N N . GLN A 1 120 ? 3.33 -3.393 -11.016 1 90.06 120 GLN A N 1
ATOM 963 C CA . GLN A 1 120 ? 2.166 -3.326 -11.891 1 90.06 120 GLN A CA 1
ATOM 964 C C . GLN A 1 120 ? 0.998 -2.623 -11.203 1 90.06 120 GLN A C 1
ATOM 966 O O . GLN A 1 120 ? 0.816 -2.75 -9.992 1 90.06 120 GLN A O 1
ATOM 971 N N . ASP A 1 121 ? 0.25 -1.838 -11.984 1 91.5 121 ASP A N 1
ATOM 972 C CA . ASP A 1 121 ? -0.931 -1.094 -11.555 1 91.5 121 ASP A CA 1
ATOM 973 C C . ASP A 1 121 ? -2.092 -1.3 -12.531 1 91.5 121 ASP A C 1
ATOM 975 O O . ASP A 1 121 ? -2.162 -0.642 -13.57 1 91.5 121 ASP A O 1
ATOM 979 N N . PHE A 1 122 ? -2.98 -2.201 -12.094 1 90.56 122 PHE A N 1
ATOM 980 C CA . PHE A 1 122 ? -4.137 -2.58 -12.898 1 90.56 122 PHE A CA 1
ATOM 981 C C . PHE A 1 122 ? -5.383 -1.831 -12.445 1 90.56 122 PHE A C 1
ATOM 983 O O . PHE A 1 122 ? -5.598 -1.646 -11.25 1 90.56 122 PHE A O 1
ATOM 990 N N . HIS A 1 123 ? -6.234 -1.382 -13.375 1 89.56 123 HIS A N 1
ATOM 991 C CA . HIS A 1 123 ? -7.57 -0.849 -13.125 1 89.56 123 HIS A CA 1
ATOM 992 C C . HIS A 1 123 ? -8.578 -1.424 -14.117 1 89.56 123 HIS A C 1
ATOM 994 O O . HIS A 1 123 ? -8.344 -1.421 -15.328 1 89.56 123 HIS A O 1
ATOM 1000 N N . SER A 1 124 ? -9.672 -2.1 -13.625 1 80.81 124 SER A N 1
ATOM 1001 C CA . SER A 1 124 ? -10.664 -2.732 -14.484 1 80.81 124 SER A CA 1
ATOM 1002 C C . SER A 1 124 ? -11.383 -1.702 -15.352 1 80.81 124 SER A C 1
ATOM 1004 O O . SER A 1 124 ? -11.812 -2.014 -16.453 1 80.81 124 SER A O 1
ATOM 1006 N N . GLY A 1 125 ? -11.969 -0.54 -14.891 1 62.22 125 GLY A N 1
ATOM 1007 C CA . GLY A 1 125 ? -12.602 0.422 -15.773 1 62.22 125 GLY A CA 1
ATOM 1008 C C . GLY A 1 125 ? -11.664 0.938 -16.859 1 62.22 125 GLY A C 1
ATOM 1009 O O . GLY A 1 125 ? -12.117 1.499 -17.859 1 62.22 125 GLY A O 1
ATOM 1010 N N . MET A 1 126 ? -10.547 1.04 -16.547 1 47.78 126 MET A N 1
ATOM 1011 C CA . MET A 1 126 ? -9.648 1.453 -17.625 1 47.78 126 MET A CA 1
ATOM 1012 C C . MET A 1 126 ? -9.352 0.287 -18.562 1 47.78 126 MET A C 1
ATOM 1014 O O . MET A 1 126 ? -8.617 0.443 -19.531 1 47.78 126 MET A O 1
ATOM 1018 N N . ASN A 1 127 ? -9.891 -0.757 -18.25 1 38.72 127 ASN A N 1
ATOM 1019 C CA . ASN A 1 127 ? -9.539 -1.878 -19.109 1 38.72 127 ASN A CA 1
ATOM 1020 C C . ASN A 1 127 ? -9.969 -1.624 -20.562 1 38.72 127 ASN A C 1
ATOM 1022 O O . ASN A 1 127 ? -10.008 -2.551 -21.375 1 38.72 127 ASN A O 1
ATOM 1026 N N . GLY A 1 128 ? -10.602 -0.545 -21.156 1 32.75 128 GLY A N 1
ATOM 1027 C CA . GLY A 1 128 ? -10.227 -0.688 -22.547 1 32.75 128 GLY A CA 1
ATOM 1028 C C . GLY A 1 128 ? -8.812 -1.206 -22.734 1 32.75 128 GLY A C 1
ATOM 1029 O O . GLY A 1 128 ? -8.078 -1.398 -21.766 1 32.75 128 GLY A O 1
ATOM 1030 N N . GLU A 1 129 ? -8 -0.865 -23.891 1 29.95 129 GLU A N 1
ATOM 1031 C CA . GLU A 1 129 ? -6.695 -1.375 -24.297 1 29.95 129 GLU A CA 1
ATOM 1032 C C . GLU A 1 129 ? -5.723 -1.396 -23.125 1 29.95 129 GLU A C 1
ATOM 1034 O O . GLU A 1 129 ? -5.168 -2.445 -22.781 1 29.95 129 GLU A O 1
ATOM 1039 N N . GLY A 1 130 ? -4.715 -0.385 -23.047 1 28.53 130 GLY A N 1
ATOM 1040 C CA . GLY A 1 130 ? -3.369 -0.313 -22.5 1 28.53 130 GLY A CA 1
ATOM 1041 C C . GLY A 1 130 ? -3.344 -0.178 -20.984 1 28.53 130 GLY A C 1
ATOM 1042 O O . GLY A 1 130 ? -3.898 0.774 -20.438 1 28.53 130 GLY A O 1
ATOM 1043 N N . GLY A 1 131 ? -3.797 -1.143 -20.219 1 34.28 131 GLY A N 1
ATOM 1044 C CA . GLY A 1 131 ? -3.295 -1.022 -18.859 1 34.28 131 GLY A CA 1
ATOM 1045 C C . GLY A 1 131 ? -2.139 -0.046 -18.734 1 34.28 131 GLY A C 1
ATOM 1046 O O . GLY A 1 131 ? -1.169 -0.124 -19.484 1 34.28 131 GLY A O 1
ATOM 1047 N N . GLN A 1 132 ? -2.496 1.168 -18.672 1 30.39 132 GLN A N 1
ATOM 1048 C CA . GLN A 1 132 ? -1.366 2.08 -18.531 1 30.39 132 GLN A CA 1
ATOM 1049 C C . GLN A 1 132 ? -0.319 1.518 -17.562 1 30.39 132 GLN A C 1
ATOM 1051 O O . GLN A 1 132 ? -0.567 1.4 -16.375 1 30.39 132 GLN A O 1
ATOM 1056 N N . SER A 1 133 ? 0.269 0.412 -18.016 1 33.34 133 SER A N 1
ATOM 1057 C CA . SER A 1 133 ? 1.554 0.293 -17.344 1 33.34 133 SER A CA 1
ATOM 1058 C C . SER A 1 133 ? 2.271 1.638 -17.266 1 33.34 133 SER A C 1
ATOM 1060 O O . SER A 1 133 ? 2.467 2.295 -18.297 1 33.34 133 SER A O 1
ATOM 1062 N N . TRP A 1 134 ? 1.854 2.488 -16.391 1 31.77 134 TRP A N 1
ATOM 1063 C CA . TRP A 1 134 ? 2.73 3.646 -16.281 1 31.77 134 TRP A CA 1
ATOM 1064 C C . TRP A 1 134 ? 4.18 3.268 -16.562 1 31.77 134 TRP A C 1
ATOM 1066 O O . TRP A 1 134 ? 4.945 2.963 -15.656 1 31.77 134 TRP A O 1
ATOM 1076 N N . MET A 1 135 ? 4.422 2.377 -17.531 1 31.92 135 MET A N 1
ATOM 1077 C CA . MET A 1 135 ? 5.773 2.184 -18.047 1 31.92 135 MET A CA 1
ATOM 1078 C C . MET A 1 135 ? 6.406 3.516 -18.438 1 31.92 135 MET A C 1
ATOM 1080 O O . MET A 1 135 ? 5.699 4.484 -18.719 1 31.92 135 MET A O 1
ATOM 1084 N N . ARG A 1 136 ? 7.812 3.537 -18.453 1 29.72 136 ARG A N 1
ATOM 1085 C CA . ARG A 1 136 ? 8.828 4.543 -18.75 1 29.72 136 ARG A CA 1
ATOM 1086 C C . ARG A 1 136 ? 8.531 5.234 -20.078 1 29.72 136 ARG A C 1
ATOM 1088 O O . ARG A 1 136 ? 8.234 4.57 -21.078 1 29.72 136 ARG A O 1
ATOM 1095 N N . ALA A 1 137 ? 8.266 6.508 -20.094 1 26.27 137 ALA A N 1
ATOM 1096 C CA . ALA A 1 137 ? 8.398 7.398 -21.25 1 26.27 137 ALA A CA 1
ATOM 1097 C C . ALA A 1 137 ? 9.695 7.133 -22 1 26.27 137 ALA A C 1
ATOM 1099 O O . ALA A 1 137 ? 10.75 7.668 -21.641 1 26.27 137 ALA A O 1
ATOM 1100 N N . ASP A 1 138 ? 10.203 5.887 -22.281 1 25.33 138 ASP A N 1
ATOM 1101 C CA . ASP A 1 138 ? 11.367 5.996 -23.141 1 25.33 138 ASP A CA 1
ATOM 1102 C C . ASP A 1 138 ? 10.961 6.387 -24.562 1 25.33 138 ASP A C 1
ATOM 1104 O O . ASP A 1 138 ? 10.195 5.672 -25.219 1 25.33 138 ASP A O 1
ATOM 1108 N N . GLY A 1 139 ? 10.758 7.703 -24.844 1 21.55 139 GLY A N 1
ATOM 1109 C CA . GLY A 1 139 ? 10.844 8.281 -26.188 1 21.55 139 GLY A CA 1
ATOM 1110 C C . GLY A 1 139 ? 11.898 7.629 -27.047 1 21.55 139 GLY A C 1
ATOM 1111 O O . GLY A 1 139 ? 12.047 7.977 -28.219 1 21.55 139 GLY A O 1
ATOM 1112 N N . SER A 1 140 ? 13.086 7.078 -26.703 1 20.64 140 SER A N 1
ATOM 1113 C CA . SER A 1 140 ? 14.023 7.098 -27.828 1 20.64 140 SER A CA 1
ATOM 1114 C C . SER A 1 140 ? 13.734 5.969 -28.812 1 20.64 140 SER A C 1
ATOM 1116 O O . SER A 1 140 ? 13.719 4.797 -28.438 1 20.64 140 SER A O 1
ATOM 1118 N N . ALA A 1 141 ? 12.914 6.082 -29.891 1 18.78 141 ALA A N 1
ATOM 1119 C CA . ALA A 1 141 ? 13.391 5.539 -31.156 1 18.78 141 ALA A CA 1
ATOM 1120 C C . ALA A 1 141 ? 14.555 6.355 -31.703 1 18.78 141 ALA A C 1
ATOM 1122 O O . ALA A 1 141 ? 14.586 7.582 -31.562 1 18.78 141 ALA A O 1
ATOM 1123 N N . MET B 1 1 ? -30.797 23.672 -0.6 1 20.16 1 MET B N 1
ATOM 1124 C CA . MET B 1 1 ? -29.344 23.594 -0.775 1 20.16 1 MET B CA 1
ATOM 1125 C C . MET B 1 1 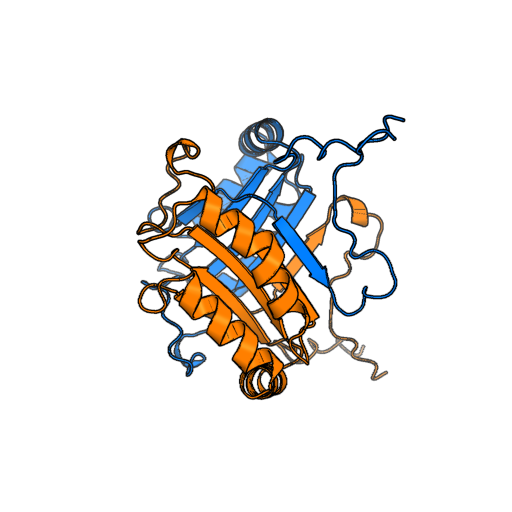? -28.828 22.203 -0.44 1 20.16 1 MET B C 1
ATOM 1127 O O . MET B 1 1 ? -28.906 21.781 0.712 1 20.16 1 MET B O 1
ATOM 1131 N N . SER B 1 2 ? -29.141 21.203 -1.157 1 22.03 2 SER B N 1
ATOM 1132 C CA . SER B 1 2 ? -29.031 19.766 -0.963 1 22.03 2 SER B CA 1
ATOM 1133 C C . SER B 1 2 ? -27.594 19.359 -0.667 1 22.03 2 SER B C 1
ATOM 1135 O O . SER B 1 2 ? -26.688 19.625 -1.458 1 22.03 2 SER B O 1
ATOM 1137 N N . PHE B 1 3 ? -27.188 19.594 0.565 1 22.36 3 PHE B N 1
ATOM 1138 C CA . PHE B 1 3 ? -25.859 19.172 1.024 1 22.36 3 PHE B CA 1
ATOM 1139 C C . PHE B 1 3 ? -25.531 17.781 0.502 1 22.36 3 PHE B C 1
ATOM 1141 O O . PHE B 1 3 ? -26.406 16.922 0.432 1 22.36 3 PHE B O 1
ATOM 1148 N N . LEU B 1 4 ? -24.938 17.781 -0.586 1 28.3 4 LEU B N 1
ATOM 1149 C CA . LEU B 1 4 ? -24.438 16.531 -1.133 1 28.3 4 LEU B CA 1
ATOM 1150 C C . LEU B 1 4 ? -24.016 15.578 -0.016 1 28.3 4 LEU B C 1
ATOM 1152 O O . LEU B 1 4 ? -23.141 15.914 0.79 1 28.3 4 LEU B O 1
ATOM 1156 N N . THR B 1 5 ? -25.047 15.078 0.698 1 29.36 5 THR B N 1
ATOM 1157 C CA . THR B 1 5 ? -24.812 14.039 1.698 1 29.36 5 THR B CA 1
ATOM 1158 C C . THR B 1 5 ? -23.594 13.195 1.326 1 29.36 5 THR B C 1
ATOM 1160 O O . THR B 1 5 ? -23.266 13.055 0.146 1 29.36 5 THR B O 1
ATOM 1163 N N . CYS B 1 6 ? -22.641 13.219 2.16 1 29.36 6 CYS B N 1
ATOM 1164 C CA . CYS B 1 6 ? -21.453 12.383 2.082 1 29.36 6 CYS B CA 1
ATOM 1165 C C . CYS B 1 6 ? -21.766 11.047 1.42 1 29.36 6 CYS B C 1
ATOM 1167 O O . CYS B 1 6 ? -22.734 10.383 1.78 1 29.36 6 CYS B O 1
ATOM 1169 N N . PRO B 1 7 ? -21.75 10.852 0.117 1 34.97 7 PRO B N 1
ATOM 1170 C CA . PRO B 1 7 ? -22.062 9.516 -0.401 1 34.97 7 PRO B CA 1
ATOM 1171 C C . PRO B 1 7 ? -21.797 8.414 0.623 1 34.97 7 PRO B C 1
ATOM 1173 O O . PRO B 1 7 ? -20.953 8.57 1.511 1 34.97 7 PRO B O 1
ATOM 1176 N N . PRO B 1 8 ? -22.766 7.566 1.054 1 41.75 8 PRO B N 1
ATOM 1177 C CA . PRO B 1 8 ? -22.516 6.578 2.104 1 41.75 8 PRO B CA 1
ATOM 1178 C C . PRO B 1 8 ? -21.078 6.047 2.074 1 41.75 8 PRO B C 1
ATOM 1180 O O . PRO B 1 8 ? -20.438 6.055 1.021 1 41.75 8 PRO B O 1
ATOM 1183 N N . PRO B 1 9 ? -20.344 5.863 3.098 1 47.94 9 PRO B N 1
ATOM 1184 C CA . PRO B 1 9 ? -18.938 5.449 3.213 1 47.94 9 PRO B CA 1
ATOM 1185 C C . PRO B 1 9 ? -18.484 4.555 2.059 1 47.94 9 PRO B C 1
ATOM 1187 O O . PRO B 1 9 ? -19.312 4.184 1.209 1 47.94 9 PRO B O 1
ATOM 1190 N N . ASN B 1 10 ? -17.5 3.256 2.32 1 56.72 10 ASN B N 1
ATOM 1191 C CA . ASN B 1 10 ? -16.422 2.479 1.69 1 56.72 10 ASN B CA 1
ATOM 1192 C C . ASN B 1 10 ? -16.969 1.569 0.593 1 56.72 10 ASN B C 1
ATOM 1194 O O . ASN B 1 10 ? -17.406 0.449 0.868 1 56.72 10 ASN B O 1
ATOM 1198 N N . ARG B 1 11 ? -17.438 2.096 -0.517 1 70.81 11 ARG B N 1
ATOM 1199 C CA . ARG B 1 11 ? -17.969 1.307 -1.622 1 70.81 11 ARG B CA 1
ATOM 1200 C C . ARG B 1 11 ? -17.031 0.145 -1.964 1 70.81 11 ARG B C 1
ATOM 1202 O O . ARG B 1 11 ? -17.5 -0.953 -2.281 1 70.81 11 ARG B O 1
ATOM 1209 N N . PHE B 1 12 ? -15.867 0.347 -1.89 1 91.44 12 PHE B N 1
ATOM 1210 C CA . PHE B 1 12 ? -14.922 -0.691 -2.283 1 91.44 12 PHE B CA 1
ATOM 1211 C C . PHE B 1 12 ? -14.461 -1.494 -1.071 1 91.44 12 PHE B C 1
ATOM 1213 O O . PHE B 1 12 ? -14.586 -1.033 0.066 1 91.44 12 PHE B O 1
ATOM 1220 N N . PHE B 1 13 ? -14.297 -2.68 -1.326 1 92.12 13 PHE B N 1
ATOM 1221 C CA . PHE B 1 13 ? -13.594 -3.506 -0.349 1 92.12 13 PHE B CA 1
ATOM 1222 C C . PHE B 1 13 ? -12.109 -3.6 -0.683 1 92.12 13 PHE B C 1
ATOM 1224 O O . PHE B 1 13 ? -11.734 -4.215 -1.683 1 92.12 13 PHE B O 1
ATOM 1231 N N . THR B 1 14 ? -11.281 -2.99 0.162 1 93.81 14 THR B N 1
ATOM 1232 C CA . THR B 1 14 ? -9.867 -2.846 -0.153 1 93.81 14 THR B CA 1
ATOM 1233 C C . THR B 1 14 ? -9.008 -3.568 0.879 1 93.81 14 THR B C 1
ATOM 1235 O O . THR B 1 14 ? -9.242 -3.449 2.084 1 93.81 14 THR B O 1
ATOM 1238 N N . LEU B 1 15 ? -8.023 -4.371 0.382 1 93.25 15 LEU B N 1
ATOM 1239 C CA . LEU B 1 15 ? -7.066 -5.086 1.217 1 93.25 15 LEU B CA 1
ATOM 1240 C C . LEU B 1 15 ? -5.637 -4.738 0.817 1 93.25 15 LEU B C 1
ATOM 1242 O O . LEU B 1 15 ? -5.324 -4.648 -0.372 1 93.25 15 LEU B O 1
ATOM 1246 N N . VAL B 1 16 ? -4.875 -4.5 1.816 1 93.38 16 VAL B N 1
ATOM 1247 C CA . VAL B 1 16 ? -3.428 -4.465 1.637 1 93.38 16 VAL B CA 1
ATOM 1248 C C . VAL B 1 16 ? -2.809 -5.758 2.158 1 93.38 16 VAL B C 1
ATOM 1250 O O . VAL B 1 16 ? -3.076 -6.172 3.289 1 93.38 16 VAL B O 1
ATOM 1253 N N . PHE B 1 17 ? -1.982 -6.414 1.316 1 92.94 17 PHE B N 1
ATOM 1254 C CA . PHE B 1 17 ? -1.264 -7.617 1.726 1 92.94 17 PHE B CA 1
ATOM 1255 C C . PHE B 1 17 ? 0.23 -7.34 1.84 1 92.94 17 PHE B C 1
ATOM 1257 O O . PHE B 1 17 ? 0.816 -6.691 0.97 1 92.94 17 PHE B O 1
ATOM 1264 N N . ILE B 1 18 ? 0.782 -7.766 2.883 1 90.69 18 ILE B N 1
ATOM 1265 C CA . ILE B 1 18 ? 2.23 -7.832 3.035 1 90.69 18 ILE B CA 1
ATOM 1266 C C . ILE B 1 18 ? 2.676 -9.289 3.105 1 90.69 18 ILE B C 1
ATOM 1268 O O . ILE B 1 18 ? 2.256 -10.031 3.996 1 90.69 18 ILE B O 1
ATOM 1272 N N . CYS B 1 19 ? 3.564 -9.664 2.146 1 92.81 19 CYS B N 1
ATOM 1273 C CA . CYS B 1 19 ? 3.818 -11.094 1.993 1 92.81 19 CYS B CA 1
ATOM 1274 C C . CYS B 1 19 ? 5.309 -11.391 2.07 1 92.81 19 CYS B C 1
ATOM 1276 O O . CYS B 1 19 ? 6.137 -10.555 1.701 1 92.81 19 CYS B O 1
ATOM 1278 N N . ARG B 1 20 ? 5.543 -12.523 2.525 1 92 20 ARG B N 1
ATOM 1279 C CA . ARG B 1 20 ? 6.891 -13.078 2.568 1 92 20 ARG B CA 1
ATOM 1280 C C . ARG B 1 20 ? 7.039 -14.242 1.598 1 92 20 ARG B C 1
ATOM 1282 O O . ARG B 1 20 ? 6.152 -15.094 1.504 1 92 20 ARG B O 1
ATOM 1289 N N . ARG B 1 21 ? 8.109 -14.273 0.94 1 96.62 21 ARG B N 1
ATOM 1290 C CA . ARG B 1 21 ? 8.344 -15.336 -0.032 1 96.62 21 ARG B CA 1
ATOM 1291 C C . ARG B 1 21 ? 8.531 -16.688 0.663 1 96.62 21 ARG B C 1
ATOM 1293 O O . ARG B 1 21 ? 8.938 -16.734 1.827 1 96.62 21 ARG B O 1
ATOM 1300 N N . GLN B 1 22 ? 8.266 -17.781 -0.078 1 97.75 22 GLN B N 1
ATOM 1301 C CA . GLN B 1 22 ? 8.648 -19.125 0.366 1 97.75 22 GLN B CA 1
ATOM 1302 C C . GLN B 1 22 ? 10.156 -19.219 0.583 1 97.75 22 GLN B C 1
ATOM 1304 O O . GLN B 1 22 ? 10.938 -18.656 -0.194 1 97.75 22 GLN B O 1
ATOM 1309 N N . PRO B 1 23 ? 10.555 -19.984 1.593 1 95.38 23 PRO B N 1
ATOM 1310 C CA . PRO B 1 23 ? 11.977 -20.062 1.931 1 95.38 23 PRO B CA 1
ATOM 1311 C C . PRO B 1 23 ? 12.82 -20.594 0.785 1 95.38 23 PRO B C 1
ATOM 1313 O O . PRO B 1 23 ? 14.016 -20.297 0.696 1 95.38 23 PRO B O 1
ATOM 1316 N N . HIS B 1 24 ? 12.242 -21.359 -0.069 1 97.19 24 HIS B N 1
ATOM 1317 C CA . HIS B 1 24 ? 13.031 -21.984 -1.121 1 97.19 24 HIS B CA 1
ATOM 1318 C C . HIS B 1 24 ? 13.266 -21.031 -2.281 1 97.19 24 HIS B C 1
ATOM 1320 O O . HIS B 1 24 ? 14.039 -21.328 -3.195 1 97.19 24 HIS B O 1
ATOM 1326 N N . LEU B 1 25 ? 12.68 -19.938 -2.297 1 97.62 25 LEU B N 1
ATOM 1327 C CA . LEU B 1 25 ? 12.867 -18.922 -3.332 1 97.62 25 LEU B CA 1
ATOM 1328 C C . LEU B 1 25 ? 13.797 -17.812 -2.85 1 97.62 25 LEU B C 1
ATOM 1330 O O . LEU B 1 25 ? 13.727 -17.406 -1.689 1 97.62 25 LEU B O 1
ATOM 1334 N N . ASN B 1 26 ? 14.648 -17.359 -3.725 1 95 26 ASN B N 1
ATOM 1335 C CA . ASN B 1 26 ? 15.312 -16.094 -3.424 1 95 26 ASN B CA 1
ATOM 1336 C C . ASN B 1 26 ? 14.461 -14.906 -3.842 1 95 26 ASN B C 1
ATOM 1338 O O . ASN B 1 26 ? 13.422 -15.07 -4.477 1 95 26 ASN B O 1
ATOM 1342 N N . LYS B 1 27 ? 14.891 -13.789 -3.461 1 93 27 LYS B N 1
ATOM 1343 C CA . LYS B 1 27 ? 14.086 -12.578 -3.65 1 93 27 LYS B CA 1
ATOM 1344 C C . LYS B 1 27 ? 13.828 -12.32 -5.133 1 93 27 LYS B C 1
ATOM 1346 O O . LYS B 1 27 ? 12.719 -11.945 -5.516 1 93 27 LYS B O 1
ATOM 1351 N N . GLU B 1 28 ? 14.836 -12.484 -5.98 1 94.25 28 GLU B N 1
ATOM 1352 C CA . GLU B 1 28 ? 14.688 -12.242 -7.414 1 94.25 28 GLU B CA 1
ATOM 1353 C C . GLU B 1 28 ? 13.68 -13.203 -8.039 1 94.25 28 GLU B C 1
ATOM 1355 O O . GLU B 1 28 ? 12.828 -12.781 -8.828 1 94.25 28 GLU B O 1
ATOM 1360 N N . GLU B 1 29 ? 13.781 -14.438 -7.66 1 97.31 29 GLU B N 1
ATOM 1361 C CA . GLU B 1 29 ? 12.844 -15.438 -8.148 1 97.31 29 GLU B CA 1
ATOM 1362 C C . GLU B 1 29 ? 11.414 -15.117 -7.719 1 97.31 29 GLU B C 1
ATOM 1364 O O . GLU B 1 29 ? 10.477 -15.227 -8.516 1 97.31 29 GLU B O 1
ATOM 1369 N N . TYR B 1 30 ? 11.328 -14.789 -6.496 1 97.31 30 TYR B N 1
ATOM 1370 C CA . TYR B 1 30 ? 10.016 -14.422 -5.977 1 97.31 30 TYR B CA 1
ATOM 1371 C C . TYR B 1 30 ? 9.445 -13.227 -6.73 1 97.31 30 TYR B C 1
ATOM 1373 O O . TYR B 1 30 ? 8.312 -13.266 -7.211 1 97.31 30 TYR B O 1
ATOM 1381 N N . HIS B 1 31 ? 10.203 -12.156 -6.883 1 96.69 31 HIS B N 1
ATOM 1382 C CA . HIS B 1 31 ? 9.719 -10.938 -7.523 1 96.69 31 HIS B CA 1
ATOM 1383 C C . HIS B 1 31 ? 9.336 -11.195 -8.977 1 96.69 31 HIS B C 1
ATOM 1385 O O . HIS B 1 31 ? 8.336 -10.664 -9.461 1 96.69 31 HIS B O 1
ATOM 1391 N N . GLU B 1 32 ? 10.156 -11.984 -9.656 1 97.44 32 GLU B N 1
ATOM 1392 C CA . GLU B 1 32 ? 9.828 -12.289 -11.047 1 97.44 32 GLU B CA 1
ATOM 1393 C C . GLU B 1 32 ? 8.477 -12.984 -11.164 1 97.44 32 GLU B C 1
ATOM 1395 O O . GLU B 1 32 ? 7.641 -12.594 -11.977 1 97.44 32 GLU B O 1
ATOM 1400 N N . HIS B 1 33 ? 8.328 -14.031 -10.398 1 98.44 33 HIS B N 1
ATOM 1401 C CA . HIS B 1 33 ? 7.066 -14.766 -10.406 1 98.44 33 HIS B CA 1
ATOM 1402 C C . HIS B 1 33 ? 5.91 -13.875 -9.969 1 98.44 33 HIS B C 1
ATOM 1404 O O . HIS B 1 33 ? 4.832 -13.906 -10.57 1 98.44 33 HIS B O 1
ATOM 1410 N N . TYR B 1 34 ? 6.113 -13.109 -8.961 1 98.12 34 TYR B N 1
ATOM 1411 C CA . TYR B 1 34 ? 5.145 -12.188 -8.375 1 98.12 34 TYR B CA 1
ATOM 1412 C C . TYR B 1 34 ? 4.656 -11.18 -9.406 1 98.12 34 TYR B C 1
ATOM 1414 O O . TYR B 1 34 ? 3.451 -10.992 -9.578 1 98.12 34 TYR B O 1
ATOM 1422 N N . LEU B 1 35 ? 5.527 -10.602 -10.18 1 96.38 35 LEU B N 1
ATOM 1423 C CA . LEU B 1 35 ? 5.223 -9.516 -11.102 1 96.38 35 LEU B CA 1
ATOM 1424 C C . LEU B 1 35 ? 4.609 -10.047 -12.391 1 96.38 35 LEU B C 1
ATOM 1426 O O . LEU B 1 35 ? 3.885 -9.328 -13.086 1 96.38 35 LEU B O 1
ATOM 1430 N N . LYS B 1 36 ? 4.895 -11.281 -12.695 1 96.44 36 LYS B N 1
ATOM 1431 C CA . LYS B 1 36 ? 4.441 -11.812 -13.977 1 96.44 36 LYS B CA 1
ATOM 1432 C C . LYS B 1 36 ? 3.295 -12.805 -13.797 1 96.44 36 LYS B C 1
ATOM 1434 O O . LYS B 1 36 ? 2.135 -12.477 -14.047 1 96.44 36 LYS B O 1
ATOM 1439 N N . VAL B 1 37 ? 3.588 -13.906 -13.148 1 98.44 37 VAL B N 1
ATOM 1440 C CA . VAL B 1 37 ? 2.625 -15 -13.047 1 98.44 37 VAL B CA 1
ATOM 1441 C C . VAL B 1 37 ? 1.533 -14.633 -12.047 1 98.44 37 VAL B C 1
ATOM 1443 O O . VAL B 1 37 ? 0.342 -14.734 -12.344 1 98.44 37 VAL B O 1
ATOM 1446 N N . HIS B 1 38 ? 1.932 -14.227 -10.836 1 98.62 38 HIS B N 1
ATOM 1447 C CA . HIS B 1 38 ? 0.964 -13.891 -9.797 1 98.62 38 HIS B CA 1
ATOM 1448 C C . HIS B 1 38 ? 0.066 -12.734 -10.227 1 98.62 38 HIS B C 1
ATOM 1450 O O . HIS B 1 38 ? -1.127 -12.719 -9.914 1 98.62 38 HIS B O 1
ATOM 1456 N N . PHE B 1 39 ? 0.655 -11.789 -10.914 1 97 39 PHE B N 1
ATOM 1457 C CA . PHE B 1 39 ? -0.117 -10.672 -11.453 1 97 39 PHE B CA 1
ATOM 1458 C C . PHE B 1 39 ? -1.235 -11.18 -12.352 1 97 39 PHE B C 1
ATOM 1460 O O . PHE B 1 39 ? -2.395 -10.789 -12.188 1 97 39 PHE B O 1
ATOM 1467 N N . GLN B 1 40 ? -0.916 -12.039 -13.289 1 97.81 40 GLN B N 1
ATOM 1468 C CA . GLN B 1 40 ? -1.89 -12.531 -14.258 1 97.81 40 GLN B CA 1
ATOM 1469 C C . GLN B 1 40 ? -3.029 -13.273 -13.562 1 97.81 40 GLN B C 1
ATOM 1471 O O . GLN B 1 40 ? -4.191 -13.133 -13.953 1 97.81 40 GLN B O 1
ATOM 1476 N N . HIS B 1 41 ? -2.73 -14.023 -12.539 1 98.5 41 HIS B N 1
ATOM 1477 C CA . HIS B 1 41 ? -3.785 -14.68 -11.773 1 98.5 41 HIS B CA 1
ATOM 1478 C C . HIS B 1 41 ? -4.664 -13.656 -11.055 1 98.5 41 HIS B C 1
ATOM 1480 O O . HIS B 1 41 ? -5.887 -13.789 -11.039 1 98.5 41 HIS B O 1
ATOM 1486 N N . SER B 1 42 ? -4.086 -12.656 -10.5 1 98.31 42 SER B N 1
ATOM 1487 C CA . SER B 1 42 ? -4.785 -11.672 -9.68 1 98.31 42 SER B CA 1
ATOM 1488 C C . SER B 1 42 ? -5.789 -10.875 -10.508 1 98.31 42 SER B C 1
ATOM 1490 O O . SER B 1 42 ? -6.914 -10.633 -10.062 1 98.31 42 SER B O 1
ATOM 1492 N N . ILE B 1 43 ? -5.457 -10.484 -11.727 1 96.25 43 ILE B N 1
ATOM 1493 C CA . ILE B 1 43 ? -6.309 -9.57 -12.484 1 96.25 43 ILE B CA 1
ATOM 1494 C C . ILE B 1 43 ? -7.484 -10.336 -13.086 1 96.25 43 ILE B C 1
ATOM 1496 O O . ILE B 1 43 ? -8.367 -9.742 -13.719 1 96.25 43 ILE B O 1
ATOM 1500 N N . GLN B 1 44 ? -7.508 -11.641 -12.891 1 97.5 44 GLN B N 1
ATOM 1501 C CA . GLN B 1 44 ? -8.625 -12.453 -13.359 1 97.5 44 GLN B CA 1
ATOM 1502 C C . GLN B 1 44 ? -9.703 -12.57 -12.281 1 97.5 44 GLN B C 1
ATOM 1504 O O . GLN B 1 44 ? -10.773 -13.148 -12.523 1 97.5 44 GLN B O 1
ATOM 1509 N N . MET B 1 45 ? -9.477 -12.047 -11.133 1 97.75 45 MET B N 1
ATOM 1510 C CA . MET B 1 45 ? -10.43 -12.148 -10.031 1 97.75 45 MET B CA 1
ATOM 1511 C C . MET B 1 45 ? -11.703 -11.359 -10.344 1 97.75 45 MET B C 1
ATOM 1513 O O . MET B 1 45 ? -11.641 -10.156 -10.586 1 97.75 45 MET B O 1
ATOM 1517 N N . PRO B 1 46 ? -12.836 -12.023 -10.305 1 97.62 46 PRO B N 1
ATOM 1518 C CA . PRO B 1 46 ? -14.07 -11.273 -10.57 1 97.62 46 PRO B CA 1
ATOM 1519 C C . PRO B 1 46 ? -14.32 -10.172 -9.539 1 97.62 46 PRO B C 1
ATOM 1521 O O . PRO B 1 46 ? -14.055 -10.359 -8.352 1 97.62 46 PRO B O 1
ATOM 1524 N N . GLY B 1 47 ? -14.789 -9 -10.047 1 95.81 47 GLY B N 1
ATOM 1525 C CA . GLY B 1 47 ? -15.133 -7.902 -9.156 1 95.81 47 GLY B CA 1
ATOM 1526 C C . GLY B 1 47 ? -13.93 -7.066 -8.758 1 95.81 47 GLY B C 1
ATOM 1527 O O . GLY B 1 47 ? -14.07 -6.07 -8.039 1 95.81 47 GLY B O 1
ATOM 1528 N N . LEU B 1 48 ? -12.727 -7.492 -9.195 1 96.5 48 LEU B N 1
ATOM 1529 C CA . LEU B 1 48 ? -11.531 -6.699 -8.922 1 96.5 48 LEU B CA 1
ATOM 1530 C C . LEU B 1 48 ? -11.578 -5.379 -9.688 1 96.5 48 LEU B C 1
ATOM 1532 O O . LEU B 1 48 ? -11.789 -5.363 -10.898 1 96.5 48 LEU B O 1
ATOM 1536 N N . VAL B 1 49 ? -11.414 -4.281 -9.016 1 93.62 49 VAL B N 1
ATOM 1537 C CA . VAL B 1 49 ? -11.469 -2.939 -9.594 1 93.62 49 VAL B CA 1
ATOM 1538 C C . VAL B 1 49 ? -10.055 -2.426 -9.852 1 93.62 49 VAL B C 1
ATOM 1540 O O . VAL B 1 49 ? -9.797 -1.813 -10.891 1 93.62 49 VAL B O 1
ATOM 1543 N N . LYS B 1 50 ? -9.156 -2.688 -8.945 1 94.5 50 LYS B N 1
ATOM 1544 C CA . LYS B 1 50 ? -7.781 -2.209 -9.008 1 94.5 50 LYS B CA 1
ATOM 1545 C C . LYS B 1 50 ? -6.832 -3.172 -8.297 1 94.5 50 LYS B C 1
ATOM 1547 O O . LYS B 1 50 ? -7.199 -3.789 -7.297 1 94.5 50 LYS B O 1
ATOM 1552 N N . TYR B 1 51 ? -5.68 -3.314 -8.828 1 96.12 51 TYR B N 1
ATOM 1553 C CA . TYR B 1 51 ? -4.613 -4.129 -8.258 1 96.12 51 TYR B CA 1
ATOM 1554 C C . TYR B 1 51 ? -3.256 -3.469 -8.453 1 96.12 51 TYR B C 1
ATOM 1556 O O . TYR B 1 51 ? -2.871 -3.146 -9.578 1 96.12 51 TYR B O 1
ATOM 1564 N N . ILE B 1 52 ? -2.564 -3.201 -7.359 1 95.75 52 ILE B N 1
ATOM 1565 C CA . ILE B 1 52 ? -1.227 -2.625 -7.418 1 95.75 52 ILE B CA 1
ATOM 1566 C C . ILE B 1 52 ? -0.222 -3.584 -6.789 1 95.75 52 ILE B C 1
ATOM 1568 O O . ILE B 1 52 ? -0.424 -4.055 -5.664 1 95.75 52 ILE B O 1
ATOM 1572 N N . GLN B 1 53 ? 0.848 -3.9 -7.484 1 96.62 53 GLN B N 1
ATOM 1573 C CA . GLN B 1 53 ? 1.957 -4.695 -6.961 1 96.62 53 GLN B CA 1
ATOM 1574 C C . GLN B 1 53 ? 3.131 -3.805 -6.566 1 96.62 53 GLN B C 1
ATOM 1576 O O . GLN B 1 53 ? 3.607 -3.002 -7.371 1 96.62 53 GLN B O 1
ATOM 1581 N N . LEU B 1 54 ? 3.635 -3.984 -5.375 1 95.06 54 LEU B N 1
ATOM 1582 C CA . LEU B 1 54 ? 4.727 -3.201 -4.805 1 95.06 54 LEU B CA 1
ATOM 1583 C C . LEU B 1 54 ? 5.793 -4.109 -4.207 1 95.06 54 LEU B C 1
ATOM 1585 O O . LEU B 1 54 ? 5.844 -4.301 -2.99 1 95.06 54 LEU B O 1
ATOM 1589 N N . PRO B 1 55 ? 6.719 -4.664 -5.102 1 94.62 55 PRO B N 1
ATOM 1590 C CA . PRO B 1 55 ? 7.82 -5.469 -4.566 1 94.62 55 PRO B CA 1
ATOM 1591 C C . PRO B 1 55 ? 8.711 -4.684 -3.605 1 94.62 55 PRO B C 1
ATOM 1593 O O . PRO B 1 55 ? 9.094 -3.551 -3.902 1 94.62 55 PRO B O 1
ATOM 1596 N N . ILE B 1 56 ? 8.984 -5.32 -2.43 1 91.56 56 ILE B N 1
ATOM 1597 C CA . ILE B 1 56 ? 9.797 -4.648 -1.426 1 91.56 56 ILE B CA 1
ATOM 1598 C C . ILE B 1 56 ? 11.266 -4.66 -1.861 1 91.56 56 ILE B C 1
ATOM 1600 O O . ILE B 1 56 ? 11.781 -5.695 -2.281 1 91.56 56 ILE B O 1
ATOM 1604 N N . ARG B 1 57 ? 11.805 -3.453 -1.747 1 88.12 57 ARG B N 1
ATOM 1605 C CA . ARG B 1 57 ? 13.211 -3.346 -2.104 1 88.12 57 ARG B CA 1
ATOM 1606 C C . ARG B 1 57 ? 14.094 -4.035 -1.066 1 88.12 57 ARG B C 1
ATOM 1608 O O . ARG B 1 57 ? 13.641 -4.336 0.039 1 88.12 57 ARG B O 1
ATOM 1615 N N . ARG B 1 58 ? 15.273 -4.371 -1.393 1 73.75 58 ARG B N 1
ATOM 1616 C CA . ARG B 1 58 ? 16.219 -4.953 -0.452 1 73.75 58 ARG B CA 1
ATOM 1617 C C . ARG B 1 58 ? 16.594 -3.953 0.638 1 73.75 58 ARG B C 1
ATOM 1619 O O . ARG B 1 58 ? 16.578 -2.742 0.407 1 73.75 58 ARG B O 1
ATOM 1626 N N . LYS B 1 59 ? 16.719 -4.531 1.841 1 60.91 59 LYS B N 1
ATOM 1627 C CA . LYS B 1 59 ? 17.078 -3.734 3.012 1 60.91 59 LYS B CA 1
ATOM 1628 C C . LYS B 1 59 ? 18.266 -2.818 2.713 1 60.91 59 LYS B C 1
ATOM 1630 O O . LYS B 1 59 ? 18.297 -1.678 3.18 1 60.91 59 LYS B O 1
ATOM 1635 N N . GLU B 1 60 ? 19.203 -3.539 2.168 1 55.56 60 GLU B N 1
ATOM 1636 C CA . GLU B 1 60 ? 20.422 -2.793 1.881 1 55.56 60 GLU B CA 1
ATOM 1637 C C . GLU B 1 60 ? 20.125 -1.516 1.102 1 55.56 60 GLU B C 1
ATOM 1639 O O . GLU B 1 60 ? 20.922 -0.583 1.091 1 55.56 60 GLU B O 1
ATOM 1644 N N . ASP B 1 61 ? 19 -1.615 0.515 1 50.75 61 ASP B N 1
ATOM 1645 C CA . ASP B 1 61 ? 18.641 -0.436 -0.27 1 50.75 61 ASP B CA 1
ATOM 1646 C C . ASP B 1 61 ? 18.094 0.676 0.624 1 50.75 61 ASP B C 1
ATOM 1648 O O . ASP B 1 61 ? 17.938 1.814 0.18 1 50.75 61 ASP B O 1
ATOM 1652 N N . LEU B 1 62 ? 17.797 0.208 1.837 1 48.28 62 LEU B N 1
ATOM 1653 C CA . LEU B 1 62 ? 17.016 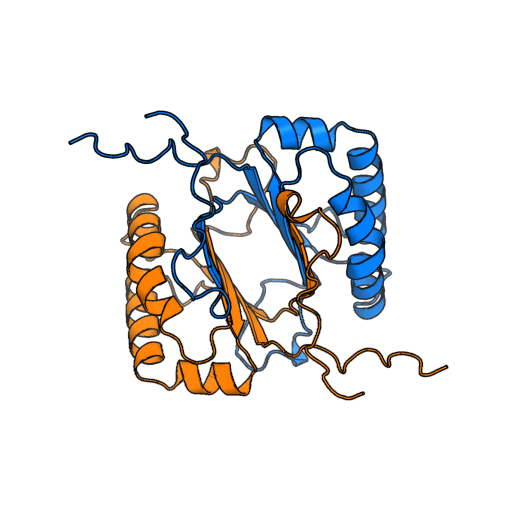1.17 2.607 1 48.28 62 LEU B CA 1
ATOM 1654 C C . LEU B 1 62 ? 17.859 1.819 3.691 1 48.28 62 LEU B C 1
ATOM 1656 O O . LEU B 1 62 ? 18.391 1.13 4.566 1 48.28 62 LEU B O 1
ATOM 1660 N N . SER B 1 63 ? 18.719 2.654 3.4 1 43.25 63 SER B N 1
ATOM 1661 C CA . SER B 1 63 ? 19.453 3.426 4.395 1 43.25 63 SER B CA 1
ATOM 1662 C C . SER B 1 63 ? 18.516 4.211 5.297 1 43.25 63 SER B C 1
ATOM 1664 O O . SER B 1 63 ? 18.953 4.855 6.254 1 43.25 63 SER B O 1
ATOM 1666 N N . LEU B 1 64 ? 17.281 4.203 4.992 1 44.59 64 LEU B N 1
ATOM 1667 C CA . LEU B 1 64 ? 16.609 5.352 5.59 1 44.59 64 LEU B CA 1
ATOM 1668 C C . LEU B 1 64 ? 15.914 4.957 6.887 1 44.59 64 LEU B C 1
ATOM 1670 O O . LEU B 1 64 ? 14.992 5.641 7.332 1 44.59 64 LEU B O 1
ATOM 1674 N N . GLY B 1 65 ? 16.453 3.895 7.645 1 45.44 65 GLY B N 1
ATOM 1675 C CA . GLY B 1 65 ? 15.797 3.594 8.906 1 45.44 65 GLY B CA 1
ATOM 1676 C C . GLY B 1 65 ? 14.43 2.973 8.734 1 45.44 65 GLY B C 1
ATOM 1677 O O . GLY B 1 65 ? 13.617 2.967 9.664 1 45.44 65 GLY B O 1
ATOM 1678 N N . LEU B 1 66 ? 14.109 2.734 7.539 1 45.41 66 LEU B N 1
ATOM 1679 C CA . LEU B 1 66 ? 12.836 2.129 7.184 1 45.41 66 LEU B CA 1
ATOM 1680 C C . LEU B 1 66 ? 12.797 0.66 7.59 1 45.41 66 LEU B C 1
ATOM 1682 O O . LEU B 1 66 ? 13.797 -0.05 7.461 1 45.41 66 LEU B O 1
ATOM 1686 N N . SER B 1 67 ? 12.18 0.299 8.883 1 49.81 67 SER B N 1
ATOM 1687 C CA . SER B 1 67 ? 12.188 -1.102 9.297 1 49.81 67 SER B CA 1
ATOM 1688 C C . SER B 1 67 ? 10.82 -1.744 9.07 1 49.81 67 SER B C 1
ATOM 1690 O O . SER B 1 67 ? 9.797 -1.062 9.109 1 49.81 67 SER B O 1
ATOM 1692 N N . LEU B 1 68 ? 10.602 -2.627 8.156 1 53.41 68 LEU B N 1
ATOM 1693 C CA . LEU B 1 68 ? 9.5 -3.572 8.312 1 53.41 68 LEU B CA 1
ATOM 1694 C C . LEU B 1 68 ? 9.828 -4.621 9.367 1 53.41 68 LEU B C 1
ATOM 1696 O O . LEU B 1 68 ? 10.969 -5.09 9.445 1 53.41 68 LEU B O 1
ATOM 1700 N N . PRO B 1 69 ? 8.953 -4.527 10.492 1 51.44 69 PRO B N 1
ATOM 1701 C CA . PRO B 1 69 ? 9.211 -5.707 11.32 1 51.44 69 PRO B CA 1
ATOM 1702 C C . PRO B 1 69 ? 9.117 -7.016 10.539 1 51.44 69 PRO B C 1
ATOM 1704 O O . PRO B 1 69 ? 8.086 -7.297 9.922 1 51.44 69 PRO B O 1
ATOM 1707 N N . GLY B 1 70 ? 10.336 -7.633 10.312 1 60.09 70 GLY B N 1
ATOM 1708 C CA . GLY B 1 70 ? 10.422 -8.961 9.727 1 60.09 70 GLY B CA 1
ATOM 1709 C C . GLY B 1 70 ? 10.867 -8.945 8.273 1 60.09 70 GLY B C 1
ATOM 1710 O O . GLY B 1 70 ? 11.094 -7.875 7.699 1 60.09 70 GLY B O 1
ATOM 1711 N N . ASP B 1 71 ? 11.164 -10.109 7.672 1 78.88 71 ASP B N 1
ATOM 1712 C CA . ASP B 1 71 ? 11.641 -10.289 6.305 1 78.88 71 ASP B CA 1
ATOM 1713 C C . ASP B 1 71 ? 10.484 -10.531 5.344 1 78.88 71 ASP B C 1
ATOM 1715 O O . ASP B 1 71 ? 10.047 -11.672 5.16 1 78.88 71 ASP B O 1
ATOM 1719 N N . TYR B 1 72 ? 9.805 -9.352 4.906 1 89.38 72 TYR B N 1
ATOM 1720 C CA . TYR B 1 72 ? 8.75 -9.438 3.904 1 89.38 72 TYR B CA 1
ATOM 1721 C C . TYR B 1 72 ? 9.281 -9.086 2.52 1 89.38 72 TYR B C 1
ATOM 1723 O O . TYR B 1 72 ? 10.367 -8.516 2.391 1 89.38 72 TYR B O 1
ATOM 1731 N N . ASP B 1 73 ? 8.453 -9.438 1.503 1 92.62 73 ASP B N 1
ATOM 1732 C CA . ASP B 1 73 ? 9.016 -9.359 0.16 1 92.62 73 ASP B CA 1
ATOM 1733 C C . ASP B 1 73 ? 8.109 -8.555 -0.772 1 92.62 73 ASP B C 1
ATOM 1735 O O . ASP B 1 73 ? 8.547 -8.117 -1.84 1 92.62 73 ASP B O 1
ATOM 1739 N N . SER B 1 74 ? 6.871 -8.32 -0.385 1 94.12 74 SER B N 1
ATOM 1740 C CA . SER B 1 74 ? 5.992 -7.559 -1.267 1 94.12 74 SER B CA 1
ATOM 1741 C C . SER B 1 74 ? 4.832 -6.945 -0.493 1 94.12 74 SER B C 1
ATOM 1743 O O . SER B 1 74 ? 4.438 -7.457 0.558 1 94.12 74 SER B O 1
ATOM 1745 N N . VAL B 1 75 ? 4.375 -5.855 -0.997 1 93.94 75 VAL B N 1
ATOM 1746 C CA . VAL B 1 75 ? 3.104 -5.242 -0.625 1 93.94 75 VAL B CA 1
ATOM 1747 C C . VAL B 1 75 ? 2.17 -5.211 -1.834 1 93.94 75 VAL B C 1
ATOM 1749 O O . VAL B 1 75 ? 2.6 -4.914 -2.951 1 93.94 75 VAL B O 1
ATOM 1752 N N . SER B 1 76 ? 0.921 -5.508 -1.641 1 97 76 SER B N 1
ATOM 1753 C CA . SER B 1 76 ? -0.083 -5.453 -2.697 1 97 76 SER B CA 1
ATOM 1754 C C . SER B 1 76 ? -1.348 -4.746 -2.223 1 97 76 SER B C 1
ATOM 1756 O O . SER B 1 76 ? -1.759 -4.906 -1.071 1 97 76 SER B O 1
ATOM 1758 N N . VAL B 1 77 ? -1.939 -4.004 -3.102 1 96.88 77 VAL B N 1
ATOM 1759 C CA . VAL B 1 77 ? -3.238 -3.391 -2.844 1 96.88 77 VAL B CA 1
ATOM 1760 C C . VAL B 1 77 ? -4.285 -3.988 -3.779 1 96.88 77 VAL B C 1
ATOM 1762 O O . VAL B 1 77 ? -4.156 -3.902 -5.004 1 96.88 77 VAL B O 1
ATOM 1765 N N . TYR B 1 78 ? -5.281 -4.637 -3.191 1 96.38 78 TYR B N 1
ATOM 1766 C CA . TYR B 1 78 ? -6.434 -5.164 -3.916 1 96.38 78 TYR B CA 1
ATOM 1767 C C . TYR B 1 78 ? -7.688 -4.359 -3.609 1 96.38 78 TYR B C 1
ATOM 1769 O O . TYR B 1 78 ? -8.047 -4.168 -2.443 1 96.38 78 TYR B O 1
ATOM 1777 N N . VAL B 1 79 ? -8.352 -3.889 -4.66 1 95 79 VAL B N 1
ATOM 1778 C CA . VAL B 1 79 ? -9.617 -3.166 -4.52 1 95 79 VAL B CA 1
ATOM 1779 C C . VAL B 1 79 ? -10.727 -3.928 -5.234 1 95 79 VAL B C 1
ATOM 1781 O O . VAL B 1 79 ? -10.664 -4.148 -6.445 1 95 79 VAL B O 1
ATOM 1784 N N . TYR B 1 80 ? -11.68 -4.32 -4.527 1 94.69 80 TYR B N 1
ATOM 1785 C CA . TYR B 1 80 ? -12.844 -5.004 -5.074 1 94.69 80 TYR B CA 1
ATOM 1786 C C . TYR B 1 80 ? -14.086 -4.121 -5.004 1 94.69 80 TYR B C 1
ATOM 1788 O O . TYR B 1 80 ? -14.164 -3.221 -4.164 1 94.69 80 TYR B O 1
ATOM 1796 N N . GLU B 1 81 ? -15.023 -4.426 -5.77 1 92.94 81 GLU B N 1
ATOM 1797 C CA . GLU B 1 81 ? -16.266 -3.668 -5.875 1 92.94 81 GLU B CA 1
ATOM 1798 C C . GLU B 1 81 ? -17 -3.637 -4.543 1 92.94 81 GLU B C 1
ATOM 1800 O O . GLU B 1 81 ? -17.719 -2.674 -4.246 1 92.94 81 GLU B O 1
ATOM 1805 N N . SER B 1 82 ? -16.953 -4.688 -3.842 1 90.88 82 SER B N 1
ATOM 1806 C CA . SER B 1 82 ? -17.641 -4.852 -2.561 1 90.88 82 SER B CA 1
ATOM 1807 C C . SER B 1 82 ? -17.062 -6.023 -1.776 1 90.88 82 SER B C 1
ATOM 1809 O O . SER B 1 82 ? -16.25 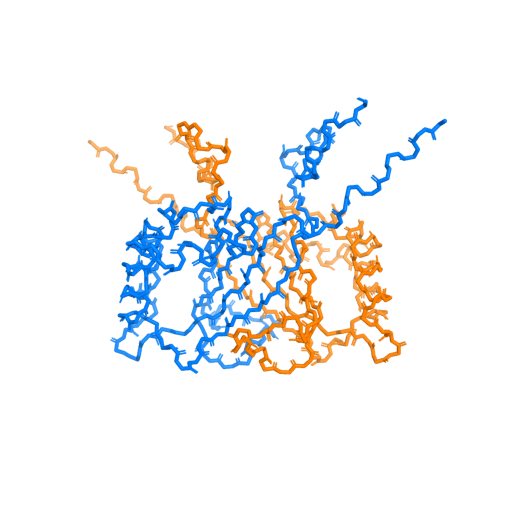-6.789 -2.301 1 90.88 82 SER B O 1
ATOM 1811 N N . ALA B 1 83 ? -17.453 -6.102 -0.476 1 90.31 83 ALA B N 1
ATOM 1812 C CA . ALA B 1 83 ? -17.062 -7.258 0.327 1 90.31 83 ALA B CA 1
ATOM 1813 C C . ALA B 1 83 ? -17.625 -8.547 -0.252 1 90.31 83 ALA B C 1
ATOM 1815 O O . ALA B 1 83 ? -16.969 -9.586 -0.249 1 90.31 83 ALA B O 1
ATOM 1816 N N . GLU B 1 84 ? -18.844 -8.469 -0.759 1 92.5 84 GLU B N 1
ATOM 1817 C CA . GLU B 1 84 ? -19.484 -9.633 -1.375 1 92.5 84 GLU B CA 1
ATOM 1818 C C . GLU B 1 84 ? -18.734 -10.062 -2.631 1 92.5 84 GLU B C 1
ATOM 1820 O O . GLU B 1 84 ? -18.562 -11.266 -2.879 1 92.5 84 GLU B O 1
ATOM 1825 N N . ALA B 1 85 ? -18.328 -9.094 -3.383 1 93.88 85 ALA B N 1
ATOM 1826 C CA . ALA B 1 85 ? -17.578 -9.406 -4.59 1 93.88 85 ALA B CA 1
ATOM 1827 C C . ALA B 1 85 ? -16.266 -10.102 -4.25 1 93.88 85 ALA B C 1
ATOM 1829 O O . ALA B 1 85 ? -15.844 -11.031 -4.945 1 93.88 85 ALA B O 1
ATOM 1830 N N . TYR B 1 86 ? -15.641 -9.633 -3.199 1 93.69 86 TYR B N 1
ATOM 1831 C CA . TYR B 1 86 ? -14.406 -10.266 -2.746 1 93.69 86 TYR B CA 1
ATOM 1832 C C . TYR B 1 86 ? -14.656 -11.727 -2.367 1 93.69 86 TYR B C 1
ATOM 1834 O O . TYR B 1 86 ? -13.922 -12.617 -2.797 1 93.69 86 TYR B O 1
ATOM 1842 N N . GLN B 1 87 ? -15.625 -11.938 -1.592 1 93.88 87 GLN B N 1
ATOM 1843 C CA . GLN B 1 87 ? -15.938 -13.297 -1.162 1 93.88 87 GLN B CA 1
ATOM 1844 C C . GLN B 1 87 ? -16.234 -14.195 -2.357 1 93.88 87 GLN B C 1
ATOM 1846 O O . GLN B 1 87 ? -15.766 -15.328 -2.426 1 93.88 87 GLN B O 1
ATOM 1851 N N . ALA B 1 88 ? -17.062 -13.688 -3.275 1 96.62 88 ALA B N 1
ATOM 1852 C CA . ALA B 1 88 ? -17.375 -14.445 -4.484 1 96.62 88 ALA B CA 1
ATOM 1853 C C . ALA B 1 88 ? -16.109 -14.758 -5.281 1 96.62 88 ALA B C 1
ATOM 1855 O O . ALA B 1 88 ? -15.977 -15.852 -5.836 1 96.62 88 ALA B O 1
ATOM 1856 N N . ALA B 1 89 ? -15.258 -13.781 -5.363 1 97.38 89 ALA B N 1
ATOM 1857 C CA . ALA B 1 89 ? -14 -13.969 -6.086 1 97.38 89 ALA B CA 1
ATOM 1858 C C . ALA B 1 89 ? -13.164 -15.078 -5.449 1 97.38 89 ALA B C 1
ATOM 1860 O O . ALA B 1 89 ? -12.633 -15.938 -6.152 1 97.38 89 ALA B O 1
ATOM 1861 N N . MET B 1 90 ? -13.039 -15.039 -4.168 1 96.38 90 MET B N 1
ATOM 1862 C CA . MET B 1 90 ? -12.242 -16.031 -3.447 1 96.38 90 MET B CA 1
ATOM 1863 C C . MET B 1 90 ? -12.812 -17.438 -3.641 1 96.38 90 MET B C 1
ATOM 1865 O O . MET B 1 90 ? -12.07 -18.406 -3.666 1 96.38 90 MET B O 1
ATOM 1869 N N . ASP B 1 91 ? -14.102 -17.5 -3.844 1 97.38 91 ASP B N 1
ATOM 1870 C CA . ASP B 1 91 ? -14.766 -18.797 -4.008 1 97.38 91 ASP B CA 1
ATOM 1871 C C . ASP B 1 91 ? -14.797 -19.219 -5.477 1 97.38 91 ASP B C 1
ATOM 1873 O O . ASP B 1 91 ? -15.266 -20.312 -5.805 1 97.38 91 ASP B O 1
ATOM 1877 N N . SER B 1 92 ? -14.383 -18.5 -6.387 1 98.5 92 SER B N 1
ATOM 1878 C CA . SER B 1 92 ? -14.43 -18.75 -7.824 1 98.5 92 SER B CA 1
ATOM 1879 C C . SER B 1 92 ? -13.273 -19.641 -8.266 1 98.5 92 SER B C 1
ATOM 1881 O O . SER B 1 92 ? -12.32 -19.844 -7.516 1 98.5 92 SER B O 1
ATOM 1883 N N . PRO B 1 93 ? -13.359 -20.156 -9.484 1 98.62 93 PRO B N 1
ATOM 1884 C CA . PRO B 1 93 ? -12.211 -20.875 -10.047 1 98.62 93 PRO B CA 1
ATOM 1885 C C . PRO B 1 93 ? -10.953 -20.016 -10.117 1 98.62 93 PRO B C 1
ATOM 1887 O O . PRO B 1 93 ? -9.852 -20.484 -9.828 1 98.62 93 PRO B O 1
ATOM 1890 N N . ALA B 1 94 ? -11.094 -18.703 -10.438 1 98.62 94 ALA B N 1
ATOM 1891 C CA . ALA B 1 94 ? -9.953 -17.797 -10.461 1 98.62 94 ALA B CA 1
ATOM 1892 C C . ALA B 1 94 ? -9.328 -17.656 -9.07 1 98.62 94 ALA B C 1
ATOM 1894 O O . ALA B 1 94 ? -8.102 -17.609 -8.938 1 98.62 94 ALA B O 1
ATOM 1895 N N . GLY B 1 95 ? -10.172 -17.594 -8.078 1 98.56 95 GLY B N 1
ATOM 1896 C CA . GLY B 1 95 ? -9.68 -17.531 -6.715 1 98.56 95 GLY B CA 1
ATOM 1897 C C . GLY B 1 95 ? -8.875 -18.75 -6.309 1 98.56 95 GLY B C 1
ATOM 1898 O O . GLY B 1 95 ? -7.867 -18.641 -5.613 1 98.56 95 GLY B O 1
ATOM 1899 N N . ALA B 1 96 ? -9.367 -19.953 -6.738 1 98.44 96 ALA B N 1
ATOM 1900 C CA . ALA B 1 96 ? -8.648 -21.188 -6.445 1 98.44 96 ALA B CA 1
ATOM 1901 C C . ALA B 1 96 ? -7.262 -21.172 -7.082 1 98.44 96 ALA B C 1
ATOM 1903 O O . ALA B 1 96 ? -6.277 -21.562 -6.453 1 98.44 96 ALA B O 1
ATOM 1904 N N . LEU B 1 97 ? -7.172 -20.688 -8.273 1 98.62 97 LEU B N 1
ATOM 1905 C CA . LEU B 1 97 ? -5.898 -20.641 -8.984 1 98.62 97 LEU B CA 1
ATOM 1906 C C . LEU B 1 97 ? -4.953 -19.641 -8.32 1 98.62 97 LEU B C 1
ATOM 1908 O O . LEU B 1 97 ? -3.756 -19.906 -8.195 1 98.62 97 LEU B O 1
ATOM 1912 N N . LEU B 1 98 ? -5.457 -18.453 -7.934 1 98.62 98 LEU B N 1
ATOM 1913 C CA . LEU B 1 98 ? -4.633 -17.453 -7.25 1 98.62 98 LEU B CA 1
ATOM 1914 C C . LEU B 1 98 ? -4.102 -18.016 -5.93 1 98.62 98 LEU B C 1
ATOM 1916 O O . LEU B 1 98 ? -2.938 -17.797 -5.59 1 98.62 98 LEU B O 1
ATOM 1920 N N . GLN B 1 99 ? -4.953 -18.688 -5.223 1 98 99 GLN B N 1
ATOM 1921 C CA . GLN B 1 99 ? -4.535 -19.266 -3.949 1 98 99 GLN B CA 1
ATOM 1922 C C . GLN B 1 99 ? -3.451 -20.328 -4.156 1 98 99 GLN B C 1
ATOM 1924 O O . GLN B 1 99 ? -2.477 -20.375 -3.402 1 98 99 GLN B O 1
ATOM 1929 N N . GLU B 1 100 ? -3.668 -21.172 -5.125 1 98.5 100 GLU B N 1
ATOM 1930 C CA . GLU B 1 100 ? -2.656 -22.188 -5.434 1 98.5 100 GLU B CA 1
ATOM 1931 C C . GLU B 1 100 ? -1.31 -21.531 -5.738 1 98.5 100 GLU B C 1
ATOM 1933 O O . GLU B 1 100 ? -0.27 -22 -5.266 1 98.5 100 GLU B O 1
ATOM 1938 N N . ASP B 1 101 ? -1.375 -20.531 -6.547 1 98.81 101 ASP B N 1
ATOM 1939 C CA . ASP B 1 101 ? -0.151 -19.812 -6.879 1 98.81 101 ASP B CA 1
ATOM 1940 C C . ASP B 1 101 ? 0.471 -19.188 -5.633 1 98.81 101 ASP B C 1
ATOM 1942 O O . ASP B 1 101 ? 1.69 -19.219 -5.457 1 98.81 101 ASP B O 1
ATOM 1946 N N . SER B 1 102 ? -0.32 -18.516 -4.777 1 98.44 102 SER B N 1
ATOM 1947 C CA . SER B 1 102 ? 0.154 -17.875 -3.553 1 98.44 102 SER B CA 1
ATOM 1948 C C . SER B 1 102 ? 0.866 -18.875 -2.646 1 98.44 102 SER B C 1
ATOM 1950 O O . SER B 1 102 ? 1.941 -18.594 -2.117 1 98.44 102 SER B O 1
ATOM 1952 N N . VAL B 1 103 ? 0.313 -20.062 -2.535 1 98.06 103 VAL B N 1
ATOM 1953 C CA . VAL B 1 103 ? 0.9 -21.094 -1.69 1 98.06 103 VAL B CA 1
ATOM 1954 C C . VAL B 1 103 ? 2.26 -21.5 -2.248 1 98.06 103 VAL B C 1
ATOM 1956 O O . VAL B 1 103 ? 3.18 -21.812 -1.489 1 98.06 103 VAL B O 1
ATOM 1959 N N . LYS B 1 104 ? 2.367 -21.469 -3.504 1 98.38 104 LYS B N 1
ATOM 1960 C CA . LYS B 1 104 ? 3.613 -21.859 -4.16 1 98.38 104 LYS B CA 1
ATOM 1961 C C . LYS B 1 104 ? 4.73 -20.859 -3.855 1 98.38 104 LYS B C 1
ATOM 1963 O O . LYS B 1 104 ? 5.887 -21.25 -3.689 1 98.38 104 LYS B O 1
ATOM 1968 N N . ILE B 1 105 ? 4.441 -19.578 -3.713 1 98.69 105 ILE B N 1
ATOM 1969 C CA . ILE B 1 105 ? 5.547 -18.625 -3.732 1 98.69 105 ILE B CA 1
ATOM 1970 C C . ILE B 1 105 ? 5.578 -17.844 -2.424 1 98.69 105 ILE B C 1
ATOM 1972 O O . ILE B 1 105 ? 6.574 -17.188 -2.107 1 98.69 105 ILE B O 1
ATOM 1976 N N . MET B 1 106 ? 4.535 -17.859 -1.673 1 97.56 106 MET B N 1
ATOM 1977 C CA . MET B 1 106 ? 4.461 -17.047 -0.46 1 97.56 106 MET B CA 1
ATOM 1978 C C . MET B 1 106 ? 4.363 -17.938 0.778 1 97.56 106 MET B C 1
ATOM 1980 O O . MET B 1 106 ? 3.707 -18.969 0.751 1 97.56 106 MET B O 1
ATOM 1984 N N . ASP B 1 107 ? 4.98 -17.547 1.849 1 94.12 107 ASP B N 1
ATOM 1985 C CA . ASP B 1 107 ? 4.797 -18.141 3.168 1 94.12 107 ASP B CA 1
ATOM 1986 C C . ASP B 1 107 ? 3.479 -17.688 3.795 1 94.12 107 ASP B C 1
ATOM 1988 O O . ASP B 1 107 ? 3.428 -16.672 4.469 1 94.12 107 ASP B O 1
ATOM 1992 N N . MET B 1 108 ? 2.488 -18.531 3.66 1 93.19 108 MET B N 1
ATOM 1993 C CA . MET B 1 108 ? 1.123 -18.141 4 1 93.19 108 MET B CA 1
ATOM 1994 C C . MET B 1 108 ? 0.989 -17.875 5.5 1 93.19 108 MET B C 1
ATOM 1996 O O . MET B 1 108 ? 0.161 -17.062 5.922 1 93.19 108 MET B O 1
ATOM 2000 N N . ALA B 1 109 ? 1.799 -18.438 6.309 1 87 109 ALA B N 1
ATOM 2001 C CA . ALA B 1 109 ? 1.739 -18.281 7.762 1 87 109 ALA B CA 1
ATOM 2002 C C . ALA B 1 109 ? 2.273 -16.922 8.195 1 87 109 ALA B C 1
ATOM 2004 O O . ALA B 1 109 ? 2.004 -16.469 9.305 1 87 109 ALA B O 1
ATOM 2005 N N . LYS B 1 110 ? 3.033 -16.312 7.348 1 86.06 110 LYS B N 1
ATOM 2006 C CA . LYS B 1 110 ? 3.662 -15.047 7.695 1 86.06 110 LYS B CA 1
ATOM 2007 C C . LYS B 1 110 ? 2.953 -13.875 7.016 1 86.06 110 LYS B C 1
ATOM 2009 O O . LYS B 1 110 ? 3.162 -12.719 7.387 1 86.06 110 LYS B O 1
ATOM 2014 N N . ASN B 1 111 ? 2.15 -14.148 6.016 1 88.5 111 ASN B N 1
ATOM 2015 C CA . ASN B 1 111 ? 1.46 -13.102 5.281 1 88.5 111 ASN B CA 1
ATOM 2016 C C . ASN B 1 111 ? 0.513 -12.312 6.18 1 88.5 111 ASN B C 1
ATOM 2018 O O . ASN B 1 111 ? -0.119 -12.883 7.074 1 88.5 111 ASN B O 1
ATOM 2022 N N . VAL B 1 112 ? 0.484 -11.023 5.891 1 85.38 112 VAL B N 1
ATOM 2023 C CA . VAL B 1 112 ? -0.394 -10.117 6.617 1 85.38 112 VAL B CA 1
ATOM 2024 C C . VAL B 1 112 ? -1.425 -9.516 5.66 1 85.38 112 VAL B C 1
ATOM 2026 O O . VAL B 1 112 ? -1.09 -9.133 4.535 1 85.38 112 VAL B O 1
ATOM 2029 N N . ALA B 1 113 ? -2.65 -9.523 6.078 1 88.12 113 ALA B N 1
ATOM 2030 C CA . ALA B 1 113 ? -3.736 -8.859 5.367 1 88.12 113 ALA B CA 1
ATOM 2031 C C . ALA B 1 113 ? -4.309 -7.707 6.191 1 88.12 113 ALA B C 1
ATOM 2033 O O . ALA B 1 113 ? -4.715 -7.898 7.34 1 88.12 113 ALA B O 1
ATOM 2034 N N . ILE B 1 114 ? -4.367 -6.547 5.59 1 88.19 114 ILE B N 1
ATOM 2035 C CA . ILE B 1 114 ? -4.828 -5.355 6.289 1 88.19 114 ILE B CA 1
ATOM 2036 C C . ILE B 1 114 ? -6.051 -4.781 5.578 1 88.19 114 ILE B C 1
ATOM 2038 O O . ILE B 1 114 ? -5.934 -4.199 4.5 1 88.19 114 ILE B O 1
ATOM 2042 N N . PRO B 1 115 ? -7.219 -4.91 6.195 1 90.62 115 PRO B N 1
ATOM 2043 C CA . PRO B 1 115 ? -8.367 -4.219 5.602 1 90.62 115 PRO B CA 1
ATOM 2044 C C . PRO B 1 115 ? -8.266 -2.699 5.719 1 90.62 115 PRO B C 1
ATOM 2046 O O . PRO B 1 115 ? -8.016 -2.176 6.809 1 90.62 115 PRO B O 1
ATOM 2049 N N . VAL B 1 116 ? -8.461 -2.064 4.645 1 91.5 116 VAL B N 1
ATOM 2050 C CA . VAL B 1 116 ? -8.352 -0.611 4.613 1 91.5 116 VAL B CA 1
ATOM 2051 C C . VAL B 1 116 ? -9.523 -0.017 3.838 1 91.5 116 VAL B C 1
ATOM 2053 O O . VAL B 1 116 ? -10.242 -0.735 3.137 1 91.5 116 VAL B O 1
ATOM 2056 N N . TYR B 1 117 ? -9.766 1.252 4.113 1 91.19 117 TYR B N 1
ATOM 2057 C CA . TYR B 1 117 ? -10.562 2.037 3.182 1 91.19 117 TYR B CA 1
ATOM 2058 C C . TYR B 1 117 ? -9.711 2.57 2.039 1 91.19 117 TYR B C 1
ATOM 2060 O O . TYR B 1 117 ? -8.523 2.859 2.225 1 91.19 117 TYR B O 1
ATOM 2068 N N . TYR B 1 118 ? -10.297 2.551 0.866 1 92.94 118 TYR B N 1
ATOM 2069 C CA . TYR B 1 118 ? -9.625 3.264 -0.215 1 92.94 118 TYR B CA 1
ATOM 2070 C C . TYR B 1 118 ? -9.883 4.762 -0.126 1 92.94 118 TYR B C 1
ATOM 2072 O O . TYR B 1 118 ? -10.914 5.25 -0.607 1 92.94 118 TYR B O 1
ATOM 2080 N N . GLY B 1 119 ? -8.945 5.43 0.444 1 91.38 119 GLY B N 1
ATOM 2081 C CA . GLY B 1 119 ? -9.125 6.848 0.701 1 91.38 119 GLY B CA 1
ATOM 2082 C C . GLY B 1 119 ? -8.844 7.715 -0.512 1 91.38 119 GLY B C 1
ATOM 2083 O O . GLY B 1 119 ? -9.414 7.496 -1.584 1 91.38 119 GLY B O 1
ATOM 2084 N N . GLN B 1 120 ? -7.992 8.719 -0.36 1 90.06 120 GLN B N 1
ATOM 2085 C CA . GLN B 1 120 ? -7.652 9.617 -1.455 1 90.06 120 GLN B CA 1
ATOM 2086 C C . GLN B 1 120 ? -6.562 9.023 -2.342 1 90.06 120 GLN B C 1
ATOM 2088 O O . GLN B 1 120 ? -5.668 8.336 -1.853 1 90.06 120 GLN B O 1
ATOM 2093 N N . ASP B 1 121 ? -6.684 9.242 -3.654 1 91.5 121 ASP B N 1
ATOM 2094 C CA . ASP B 1 121 ? -5.754 8.797 -4.688 1 91.5 121 ASP B CA 1
ATOM 2095 C C . ASP B 1 121 ? -5.391 9.938 -5.629 1 91.5 121 ASP B C 1
ATOM 2097 O O . ASP B 1 121 ? -6.145 10.25 -6.555 1 91.5 121 ASP B O 1
ATOM 2101 N N . PHE B 1 122 ? -4.207 10.508 -5.352 1 90.62 122 PHE B N 1
ATOM 2102 C CA . PHE B 1 122 ? -3.705 11.648 -6.109 1 90.62 122 PHE B CA 1
ATOM 2103 C C . PHE B 1 122 ? -2.711 11.195 -7.172 1 90.62 122 PHE B C 1
ATOM 2105 O O . PHE B 1 122 ? -1.891 10.312 -6.926 1 90.62 122 PHE B O 1
ATOM 2112 N N . HIS B 1 123 ? -2.76 11.781 -8.359 1 89.5 123 HIS B N 1
ATOM 2113 C CA . HIS B 1 123 ? -1.763 11.648 -9.414 1 89.5 123 HIS B CA 1
ATOM 2114 C C . HIS B 1 123 ? -1.415 13 -10.023 1 89.5 123 HIS B C 1
ATOM 2116 O O . HIS B 1 123 ? -2.309 13.773 -10.391 1 89.5 123 HIS B O 1
ATOM 2122 N N . SER B 1 124 ? -0.107 13.414 -9.977 1 80.5 124 SER B N 1
ATOM 2123 C CA . SER B 1 124 ? 0.323 14.719 -10.477 1 80.5 124 SER B CA 1
ATOM 2124 C C . SER B 1 124 ? 0.034 14.859 -11.969 1 80.5 124 SER B C 1
ATOM 2126 O O . SER B 1 124 ? -0.198 15.969 -12.461 1 80.5 124 SER B O 1
ATOM 2128 N N . GLY B 1 125 ? 0.38 13.906 -12.922 1 63.03 125 GLY B N 1
ATOM 2129 C CA . GLY B 1 125 ? 0.021 14.086 -14.32 1 63.03 125 GLY B CA 1
ATOM 2130 C C . GLY B 1 125 ? -1.467 14.281 -14.531 1 63.03 125 GLY B C 1
ATOM 2131 O O . GLY B 1 125 ? -1.893 14.719 -15.602 1 63.03 125 GLY B O 1
ATOM 2132 N N . MET B 1 126 ? -2.168 13.75 -13.75 1 47.94 126 MET B N 1
ATOM 2133 C CA . MET B 1 126 ? -3.6 14.008 -13.891 1 47.94 126 MET B CA 1
ATOM 2134 C C . MET B 1 126 ? -3.975 15.352 -13.266 1 47.94 126 MET B C 1
ATOM 2136 O O . MET B 1 126 ? -5.133 15.766 -13.32 1 47.94 126 MET B O 1
ATOM 2140 N N . ASN B 1 127 ? -3.051 15.938 -12.719 1 39.12 127 ASN B N 1
ATOM 2141 C CA . ASN B 1 127 ? -3.439 17.203 -12.102 1 39.12 127 ASN B CA 1
ATOM 2142 C C . ASN B 1 127 ? -4.016 18.172 -13.133 1 39.12 127 ASN B C 1
ATOM 2144 O O . ASN B 1 127 ? -4.156 19.359 -12.859 1 39.12 127 ASN B O 1
ATOM 2148 N N . GLY B 1 128 ? -4.207 18.031 -14.5 1 33.44 128 GLY B N 1
ATOM 2149 C CA . GLY B 1 128 ? -5.25 19 -14.797 1 33.44 128 GLY B CA 1
ATOM 2150 C C . GLY B 1 128 ? -6.312 19.078 -13.719 1 33.44 128 GLY B C 1
ATOM 2151 O O . GLY B 1 128 ? -6.293 18.312 -12.758 1 33.44 128 GLY B O 1
ATOM 2152 N N . GLU B 1 129 ? -7.66 19.562 -13.961 1 30.33 129 GLU B N 1
ATOM 2153 C CA . GLU B 1 129 ? -8.758 19.812 -13.023 1 30.33 129 GLU B CA 1
ATOM 2154 C C . GLU B 1 129 ? -8.898 18.656 -12.031 1 30.33 129 GLU B C 1
ATOM 2156 O O . GLU B 1 129 ? -8.938 18.875 -10.82 1 30.33 129 GLU B O 1
ATOM 2161 N N . GLY B 1 130 ? -9.844 17.625 -12.328 1 28.72 130 GLY B N 1
ATOM 2162 C CA . GLY B 1 130 ? -10.625 16.734 -11.477 1 28.72 130 GLY B CA 1
ATOM 2163 C C . GLY B 1 130 ? -9.805 15.602 -10.891 1 28.72 130 GLY B C 1
ATOM 2164 O O . GLY B 1 130 ? -9.328 14.734 -11.617 1 28.72 130 GLY B O 1
ATOM 2165 N N . GLY B 1 131 ? -8.797 15.859 -10.133 1 33.91 131 GLY B N 1
ATOM 2166 C CA . GLY B 1 131 ? -8.391 14.711 -9.352 1 33.91 131 GLY B CA 1
ATOM 2167 C C . GLY B 1 131 ? -9.461 13.633 -9.266 1 33.91 131 GLY B C 1
ATOM 2168 O O . GLY B 1 131 ? -10.609 13.922 -8.93 1 33.91 131 GLY B O 1
ATOM 2169 N N . GLN B 1 132 ? -9.5 12.852 -10.266 1 29.94 132 GLN B N 1
ATOM 2170 C CA . GLN B 1 132 ? -10.516 11.805 -10.164 1 29.94 132 GLN B CA 1
ATOM 2171 C C . GLN B 1 132 ? -10.547 11.203 -8.766 1 29.94 132 GLN B C 1
ATOM 2173 O O . GLN B 1 132 ? -9.602 10.531 -8.352 1 29.94 132 GLN B O 1
ATOM 2178 N N . SER B 1 133 ? -10.938 12.062 -7.816 1 33.09 133 SER B N 1
ATOM 2179 C CA . SER B 1 133 ? -11.438 11.289 -6.684 1 33.09 133 SER B CA 1
ATOM 2180 C C . SER B 1 133 ? -12.32 10.133 -7.152 1 33.09 133 SER B C 1
ATOM 2182 O O . SER B 1 133 ? -13.273 10.344 -7.91 1 33.09 133 SER B O 1
ATOM 2184 N N . TRP B 1 134 ? -11.719 9.094 -7.621 1 32.09 134 TRP B N 1
ATOM 2185 C CA . TRP B 1 134 ? -12.625 7.969 -7.832 1 32.09 134 TRP B CA 1
ATOM 2186 C C . TRP B 1 134 ? -13.789 8.008 -6.84 1 32.09 134 TRP B C 1
ATOM 2188 O O . TRP B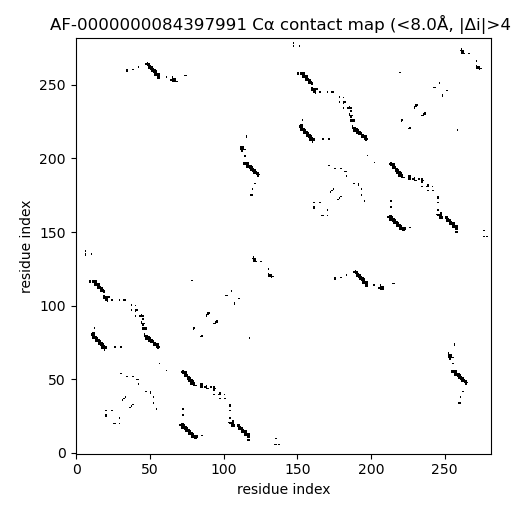 1 134 ? -13.719 7.395 -5.773 1 32.09 134 TRP B O 1
ATOM 2198 N N . MET B 1 135 ? -14.297 9.234 -6.543 1 31.36 135 MET B N 1
ATOM 2199 C CA . MET B 1 135 ? -15.555 9.336 -5.809 1 31.36 135 MET B CA 1
ATOM 2200 C C . MET B 1 135 ? -16.641 8.5 -6.473 1 31.36 135 MET B C 1
ATOM 2202 O O . MET B 1 135 ? -16.562 8.227 -7.672 1 31.36 135 MET B O 1
ATOM 2206 N N . ARG B 1 136 ? -17.719 8.164 -5.656 1 29.19 136 ARG B N 1
ATOM 2207 C CA . ARG B 1 136 ? -18.969 7.406 -5.812 1 29.19 136 ARG B CA 1
ATOM 2208 C C . ARG B 1 136 ? -19.75 7.898 -7.02 1 29.19 136 ARG B C 1
ATOM 2210 O O . ARG B 1 136 ? -19.938 9.102 -7.203 1 29.19 136 ARG B O 1
ATOM 2217 N N . ALA B 1 137 ? -19.859 7.152 -8.117 1 25.83 137 ALA B N 1
ATOM 2218 C CA . ALA B 1 137 ? -20.938 7.301 -9.078 1 25.83 137 ALA B CA 1
ATOM 2219 C C . ALA B 1 137 ? -22.281 7.52 -8.359 1 25.83 137 ALA B C 1
ATOM 2221 O O . ALA B 1 137 ? -22.891 6.57 -7.883 1 25.83 137 ALA B O 1
ATOM 2222 N N . ASP B 1 138 ? -22.469 8.398 -7.336 1 25.94 138 ASP B N 1
ATOM 2223 C CA . ASP B 1 138 ? -23.875 8.555 -7.016 1 25.94 138 ASP B CA 1
ATOM 2224 C C . ASP B 1 138 ? -24.625 9.281 -8.133 1 25.94 138 ASP B C 1
ATOM 2226 O O . ASP B 1 138 ? -24.281 10.422 -8.469 1 25.94 138 ASP B O 1
ATOM 2230 N N . GLY B 1 139 ? -25.016 8.539 -9.219 1 21.84 139 GLY B N 1
ATOM 2231 C CA . GLY B 1 139 ? -26.078 8.961 -10.117 1 21.84 139 GLY B CA 1
ATOM 2232 C C . GLY B 1 139 ? -27.203 9.68 -9.406 1 21.84 139 GLY B C 1
ATOM 2233 O O . GLY B 1 139 ? -28.188 10.094 -10.039 1 21.84 139 GLY B O 1
ATOM 2234 N N . SER B 1 140 ? -27.656 9.508 -8.148 1 21.44 140 SER B N 1
ATOM 2235 C CA . SER B 1 140 ? -29.031 9.992 -8.055 1 21.44 140 SER B CA 1
ATOM 2236 C C . SER B 1 140 ? -29.078 11.516 -7.953 1 21.44 140 SER B C 1
ATOM 2238 O O . SER B 1 140 ? -28.453 12.102 -7.059 1 21.44 140 SER B O 1
ATOM 2240 N N . ALA B 1 141 ? -29.172 12.32 -9.016 1 19.34 141 ALA B N 1
ATOM 2241 C CA . ALA B 1 141 ? -30.016 13.5 -8.891 1 19.34 141 ALA B CA 1
ATOM 2242 C C . ALA B 1 141 ? -31.469 13.117 -8.695 1 19.34 141 ALA B C 1
ATOM 2244 O O . ALA B 1 141 ? -31.953 12.141 -9.281 1 19.34 141 ALA B O 1
#

Organism: NCBI:txid1296121

Foldseek 3Di:
DPPPPQPPFFQKWKKKKWFAWDPVDDLVRLVVCCVPVLVVLQVPQFQWDDKDKAFDDDPVVPPPPDDDPDHTTIMMMTIGRDPVSVVVRCVDPSVVVSVVSCVVITDPVPMDMDTDGPDQDDDPVVPPPDSCPVGDPPPDD/DPPPPPPPPFQKWKKKKWFAWDPVDDLVRLVVCCVPVLVVLQVPQFQWDDKDKAFDDDPVVPPPPDDDPDHTTIMMMTIGRDPVSVVVRCVDPSVVVSVVSCVVITDPVPMDMDTDGPDQDADPVPPPPPSCPVDDPPPDD

pLDDT: mean 78.6, std 26.14, range [18.78, 98.81]

InterPro domains:
  IPR009799 EthD domain [PF07110] (22-108)
  IPR011008 Dimeric alpha-beta barrel [SSF54909] (16-111)

Sequence (282 aa):
MSFLTCPPPNRFFTLVFICRRQPHLNKEEYHEHYLKVHFQHSIQMPGLVKYIQLPIRRKEDLSLGLSLPGDYDSVSVYVYESAEAYQAAMDSPAGALLQEDSVKIMDMAKNVAIPVYYGQDFHSGMNGEGGQSWMRADGSAMSFLTCPPPNRFFTLVFICRRQPHLNKEEYHEHYLKVHFQHSIQMPGLVKYIQLPIRRKEDLSLGLSLPGDYDSVSVYVYESAEAYQAAMDSPAGALLQEDSVKIMDMAKNVAIPVYYGQDFHSGMNGEGGQSWMRADGSA

Radius of gyration: 18.81 Å; Cα contacts (8 Å, |Δi|>4): 503; chains: 2; bounding box: 50×46×57 Å